Protein AF-A0A4Y6V618-F1 (afdb_monomer_lite)

Organism: Saccharibacillus brassicae (NCBI:txid2583377)

Secondary structure (DSSP, 8-state):
----------------------PPPP----PPPPPPPPPPP-EEEEETTEEEEE-SSEEEEEETTTTEEEEEEETTEE--SEEEEEE---PPPGGGTTTHHHHHHHTGGG-EEEEEEEEEEEETTTEEEEEEEEEEE-TTS--SEEEEEEEEEETTS-EEEEEEEEE--SS-PPPBSEEEEEEEEPTT--EEEEEEEESS-B-SSS-TTSEEEEEEEEHHHH----SS--S---EEEEEEEEEE-TTSEEEEEEEEEEEEEEEESS-HHHHHH-SSGGG----SSEEEEEEEEE-----TTSSPPPPGGGSB--SEEEEEEEEEEEEGGG-

Radius of gyration: 27.82 Å; chains: 1; bounding box: 84×82×74 Å

Structure (mmCIF, N/CA/C/O backbone):
data_AF-A0A4Y6V618-F1
#
_entry.id   AF-A0A4Y6V618-F1
#
loop_
_atom_site.group_PDB
_atom_site.id
_atom_site.type_symbol
_atom_site.label_atom_id
_atom_site.label_alt_id
_atom_site.label_comp_id
_atom_site.label_asym_id
_atom_site.label_entity_id
_atom_site.label_seq_id
_atom_site.pdbx_PDB_ins_code
_atom_site.Cartn_x
_atom_site.Cartn_y
_atom_site.Cartn_z
_atom_site.occupancy
_atom_site.B_iso_or_equiv
_atom_site.auth_seq_id
_atom_site.auth_comp_id
_atom_site.auth_asym_id
_atom_site.auth_atom_id
_atom_site.pdbx_PDB_model_num
ATOM 1 N N . MET A 1 1 ? -21.882 54.871 -47.015 1.00 35.84 1 MET A N 1
ATOM 2 C CA . MET A 1 1 ? -23.164 54.745 -47.744 1.00 35.84 1 MET A CA 1
ATOM 3 C C . MET A 1 1 ? -24.018 53.781 -46.942 1.00 35.84 1 MET A C 1
ATOM 5 O O . MET A 1 1 ? -23.572 52.659 -46.786 1.00 35.84 1 MET A O 1
ATOM 9 N N . LEU A 1 2 ? -25.145 54.113 -46.326 1.00 38.00 2 LEU A N 1
ATOM 10 C CA . LEU A 1 2 ? -25.975 55.314 -46.243 1.00 38.00 2 LEU A CA 1
ATOM 11 C C . LEU A 1 2 ? -26.614 55.281 -44.840 1.00 38.00 2 LEU A C 1
ATOM 13 O O . LEU A 1 2 ? -27.069 54.226 -44.407 1.00 38.00 2 LEU A O 1
ATOM 17 N N . GLU A 1 3 ? -26.603 56.419 -44.150 1.00 31.50 3 GLU A N 1
ATOM 18 C CA . GLU A 1 3 ? -27.527 56.744 -43.055 1.00 31.50 3 GLU A CA 1
ATOM 19 C C . GLU A 1 3 ? -28.939 56.973 -43.616 1.00 31.50 3 GLU A C 1
ATOM 21 O O . GLU A 1 3 ? -29.054 57.260 -44.808 1.00 31.50 3 GLU A O 1
ATOM 26 N N . SER A 1 4 ? -29.968 56.893 -42.756 1.00 33.50 4 SER A N 1
ATOM 27 C CA . SER A 1 4 ? -31.292 57.568 -42.824 1.00 33.50 4 SER A CA 1
ATOM 28 C C . SER A 1 4 ? -32.306 56.710 -42.046 1.00 33.50 4 SER A C 1
ATOM 30 O O . SER A 1 4 ? -32.338 55.506 -42.259 1.00 33.50 4 SER A O 1
ATOM 32 N N . THR A 1 5 ? -33.188 57.165 -41.157 1.00 34.50 5 THR A N 1
ATOM 33 C CA . THR A 1 5 ? -33.570 58.475 -40.601 1.00 34.50 5 THR A CA 1
ATOM 34 C C . THR A 1 5 ? -34.518 58.194 -39.427 1.00 34.50 5 THR A C 1
ATOM 36 O O . THR A 1 5 ? -35.179 57.157 -39.389 1.00 34.50 5 THR A O 1
ATOM 39 N N . ALA A 1 6 ? -34.590 59.136 -38.489 1.00 35.72 6 ALA A N 1
ATOM 40 C CA . ALA A 1 6 ? -35.612 59.220 -37.450 1.00 35.72 6 ALA A CA 1
ATOM 41 C C . ALA A 1 6 ? -36.939 59.812 -37.973 1.00 35.72 6 ALA A C 1
ATOM 43 O O . ALA A 1 6 ? -36.937 60.391 -39.053 1.00 35.72 6 ALA A O 1
ATOM 44 N N . GLU A 1 7 ? -38.006 59.676 -37.168 1.00 32.53 7 GLU A N 1
ATOM 45 C CA . GLU A 1 7 ? -39.185 60.559 -36.939 1.00 32.53 7 GLU A CA 1
ATOM 46 C C . GLU A 1 7 ? -40.383 59.680 -36.480 1.00 32.53 7 GLU A C 1
ATOM 48 O O . GLU A 1 7 ? -40.462 58.532 -36.900 1.00 32.53 7 GLU A O 1
ATOM 53 N N . THR A 1 8 ? -41.409 60.042 -35.696 1.00 31.72 8 THR A N 1
ATOM 54 C CA . THR A 1 8 ? -41.741 61.032 -34.646 1.00 31.72 8 THR A CA 1
ATOM 55 C C . THR A 1 8 ? -43.096 60.550 -34.038 1.00 31.72 8 THR A C 1
ATOM 57 O O . THR A 1 8 ? -43.822 59.795 -34.678 1.00 31.72 8 THR A O 1
ATOM 60 N N . THR A 1 9 ? -43.387 60.946 -32.793 1.00 31.70 9 THR A N 1
ATOM 61 C CA . THR A 1 9 ? -44.572 60.797 -31.883 1.00 31.70 9 THR A CA 1
ATOM 62 C C . THR A 1 9 ? -45.990 61.035 -32.496 1.00 31.70 9 THR A C 1
ATOM 64 O O . THR A 1 9 ? -46.018 61.476 -33.642 1.00 31.70 9 THR A O 1
ATOM 67 N N . PRO A 1 10 ? -47.174 60.843 -31.814 1.00 40.06 10 PRO A N 1
ATOM 68 C CA . PRO A 1 10 ? -47.469 60.978 -30.362 1.00 40.06 10 PRO A CA 1
ATOM 69 C C . PRO A 1 10 ? -48.570 60.070 -29.714 1.00 40.06 10 PRO A C 1
ATOM 71 O O . PRO A 1 10 ? -49.106 59.143 -30.311 1.00 40.06 10 PRO A O 1
ATOM 74 N N . GLU A 1 11 ? -48.845 60.376 -28.436 1.00 32.94 11 GLU A N 1
ATOM 75 C CA . GLU A 1 11 ? -49.765 59.800 -27.432 1.00 32.94 11 GLU A CA 1
ATOM 76 C C . GLU A 1 11 ? -51.241 59.624 -27.839 1.00 32.94 11 GLU A C 1
ATOM 78 O O . GLU A 1 11 ? -51.790 60.476 -28.532 1.00 32.94 11 GLU A O 1
ATOM 83 N N . THR A 1 12 ? -51.944 58.634 -27.251 1.00 31.72 12 THR A N 1
ATOM 84 C CA . THR A 1 12 ? -53.378 58.749 -26.885 1.00 31.72 12 THR A CA 1
ATOM 85 C C . THR A 1 12 ? -53.786 57.767 -25.757 1.00 31.72 12 THR A C 1
ATOM 87 O O . THR A 1 12 ? -53.685 56.554 -25.896 1.00 31.72 12 THR A O 1
ATOM 90 N N . THR A 1 13 ? -54.202 58.364 -24.637 1.00 31.84 13 THR A N 1
ATOM 91 C CA . THR A 1 13 ? -55.164 58.021 -23.560 1.00 31.84 13 THR A CA 1
ATOM 92 C C . THR A 1 13 ? -55.671 56.600 -23.219 1.00 31.84 13 THR A C 1
ATOM 94 O O . THR A 1 13 ? -56.127 55.822 -24.046 1.00 31.84 13 THR A O 1
ATOM 97 N N . LEU A 1 14 ? -55.735 56.420 -21.887 1.00 31.41 14 LEU A N 1
ATOM 98 C CA . LEU A 1 14 ? -56.502 55.518 -21.011 1.00 31.41 14 LEU A CA 1
ATOM 99 C C . LEU A 1 14 ? -57.757 54.799 -21.558 1.00 31.41 14 LEU A C 1
ATOM 101 O O . LEU A 1 14 ? -58.680 55.421 -22.077 1.00 31.41 14 LEU A O 1
ATOM 105 N N . GLY A 1 15 ? -57.867 53.516 -21.187 1.00 30.84 15 GLY A N 1
ATOM 106 C CA . GLY A 1 15 ? -59.104 52.732 -21.105 1.00 30.84 15 GLY A CA 1
ATOM 107 C C . GLY A 1 15 ? -58.944 51.572 -20.108 1.00 30.84 15 GLY A C 1
ATOM 108 O O . GLY A 1 15 ? -57.911 50.915 -20.075 1.00 30.84 15 GLY A O 1
ATOM 109 N N . SER A 1 16 ? -59.936 51.386 -19.243 1.00 29.41 16 SER A N 1
ATOM 110 C CA . SER A 1 16 ? -59.901 50.699 -17.945 1.00 29.41 16 SER A CA 1
ATOM 111 C C . SER A 1 16 ? -60.383 49.234 -17.924 1.00 29.41 16 SER A C 1
ATOM 113 O O . SER A 1 16 ? -61.410 48.943 -18.529 1.00 29.41 16 SER A O 1
ATOM 115 N N . ALA A 1 17 ? -59.750 48.444 -17.032 1.00 31.70 17 ALA A N 1
ATOM 116 C CA . ALA A 1 17 ? -60.273 47.330 -16.198 1.00 31.70 17 ALA A CA 1
ATOM 117 C C . ALA A 1 17 ? -60.627 45.968 -16.867 1.00 31.70 17 ALA A C 1
ATOM 119 O O . ALA A 1 17 ? -60.864 45.946 -18.072 1.00 31.70 17 ALA A O 1
ATOM 120 N N . PRO A 1 18 ? -60.738 44.832 -16.120 1.00 41.16 18 PRO A N 1
ATOM 121 C CA . PRO A 1 18 ? -60.624 44.640 -14.663 1.00 41.16 18 PRO A CA 1
ATOM 122 C C . PRO A 1 18 ? -59.700 43.484 -14.193 1.00 41.16 18 PRO A C 1
ATOM 124 O O . PRO A 1 18 ? -59.100 42.746 -14.969 1.00 41.16 18 PRO A O 1
ATOM 127 N N . GLU A 1 19 ? -59.612 43.394 -12.866 1.00 36.88 19 GLU A N 1
ATOM 128 C CA . GLU A 1 19 ? -58.854 42.491 -11.997 1.00 36.88 19 GLU A CA 1
ATOM 129 C C . GLU A 1 19 ? -59.119 40.988 -12.208 1.00 36.88 19 GLU A C 1
ATOM 131 O O . GLU A 1 19 ? -60.255 40.559 -12.409 1.00 36.88 19 GLU A O 1
ATOM 136 N N . SER A 1 20 ? -58.074 40.174 -12.015 1.00 34.41 20 SER A N 1
ATOM 137 C CA . SER A 1 20 ? -58.222 38.788 -11.562 1.00 34.41 20 SER A CA 1
ATOM 138 C C . SER A 1 20 ? -57.168 38.452 -10.504 1.00 34.41 20 SER A C 1
ATOM 140 O O . SER A 1 20 ? -55.972 38.404 -10.790 1.00 34.41 20 SER A O 1
ATOM 142 N N . ASP A 1 21 ? -57.682 38.249 -9.296 1.00 33.56 21 ASP A N 1
ATOM 143 C CA . ASP A 1 21 ? -57.145 37.570 -8.116 1.00 33.56 21 ASP A CA 1
ATOM 144 C C . ASP A 1 21 ? -55.879 36.713 -8.334 1.00 33.56 21 ASP A C 1
ATOM 146 O O . ASP A 1 21 ? -55.903 35.691 -9.023 1.00 33.56 21 ASP A O 1
ATOM 150 N N . ALA A 1 22 ? -54.784 37.086 -7.669 1.00 34.69 22 ALA A N 1
ATOM 151 C CA . ALA A 1 22 ? -53.607 36.240 -7.504 1.00 34.69 22 ALA A CA 1
ATOM 152 C C . ALA A 1 22 ? -53.382 35.982 -6.008 1.00 34.69 22 ALA A C 1
ATOM 154 O O . ALA A 1 22 ? -52.837 36.817 -5.286 1.00 34.69 22 ALA A O 1
ATOM 155 N N . ALA A 1 23 ? -53.797 34.801 -5.547 1.00 39.22 23 ALA A N 1
ATOM 156 C CA . ALA A 1 23 ? -53.387 34.261 -4.256 1.00 39.22 23 ALA A CA 1
ATOM 157 C C . ALA A 1 23 ? -51.864 33.992 -4.258 1.00 39.22 23 ALA A C 1
ATOM 159 O O . ALA A 1 23 ? -51.342 33.487 -5.259 1.00 39.22 23 ALA A O 1
ATOM 160 N N . PRO A 1 24 ? -51.128 34.281 -3.169 1.00 38.16 24 PRO A N 1
ATOM 161 C CA . PRO A 1 24 ? -49.702 33.994 -3.114 1.00 38.16 24 PRO A CA 1
ATOM 162 C C . PRO A 1 24 ? -49.477 32.478 -3.050 1.00 38.16 24 PRO A C 1
ATOM 164 O O . PRO A 1 24 ? -50.008 31.780 -2.185 1.00 38.16 24 PRO A O 1
ATOM 167 N N . GLN A 1 25 ? -48.691 31.970 -4.001 1.00 39.00 25 GLN A N 1
ATOM 168 C CA . GLN A 1 25 ? -48.240 30.584 -4.028 1.00 39.00 25 GLN A CA 1
ATOM 169 C C . GLN A 1 25 ? -47.371 30.296 -2.802 1.00 39.00 25 GLN A C 1
ATOM 171 O O . GLN A 1 25 ? -46.453 31.051 -2.486 1.00 39.00 25 GLN A O 1
ATOM 176 N N . GLY A 1 26 ? -47.695 29.194 -2.125 1.00 37.31 26 GLY A N 1
ATOM 177 C CA . GLY A 1 26 ? -47.039 28.748 -0.906 1.00 37.31 26 GLY A CA 1
ATOM 178 C C . GLY A 1 26 ? -45.531 28.579 -1.062 1.00 37.31 26 GLY A C 1
ATOM 179 O O . GLY A 1 26 ? -45.036 28.003 -2.034 1.00 37.31 26 GLY A O 1
ATOM 180 N N . GLU A 1 27 ? -44.816 29.063 -0.052 1.00 40.69 27 GLU A N 1
ATOM 181 C CA . GLU A 1 27 ? -43.403 28.802 0.169 1.00 40.69 27 GLU A CA 1
ATOM 182 C C . GLU A 1 27 ? -43.169 27.287 0.212 1.00 40.69 27 GLU A C 1
ATOM 184 O O . GLU A 1 27 ? -43.611 26.584 1.124 1.00 40.69 27 GLU A O 1
ATOM 189 N N . ARG A 1 28 ? -42.464 26.758 -0.793 1.00 42.41 28 ARG A N 1
ATOM 190 C CA . ARG A 1 28 ? -41.883 25.419 -0.704 1.00 42.41 28 ARG A CA 1
ATOM 191 C C . ARG A 1 28 ? -40.804 25.468 0.368 1.00 42.41 28 ARG A C 1
ATOM 193 O O . ARG A 1 28 ? -39.731 26.023 0.146 1.00 42.41 28 ARG A O 1
ATOM 200 N N . SER A 1 29 ? -41.113 24.891 1.526 1.00 39.44 29 SER A N 1
ATOM 201 C CA . SER A 1 29 ? -40.133 24.591 2.563 1.00 39.44 29 SER A CA 1
ATOM 202 C C . SER A 1 29 ? -38.995 23.793 1.926 1.00 39.44 29 SER A C 1
ATOM 204 O O . SER A 1 29 ? -39.212 22.702 1.399 1.00 39.44 29 SER A O 1
ATOM 206 N N . ALA A 1 30 ? -37.799 24.379 1.893 1.00 47.78 30 ALA A N 1
ATOM 207 C CA . ALA A 1 30 ? -36.597 23.675 1.488 1.00 47.78 30 ALA A CA 1
ATOM 208 C C . ALA A 1 30 ? -36.345 22.568 2.519 1.00 47.78 30 ALA A C 1
ATOM 210 O O . ALA A 1 30 ? -36.035 22.858 3.677 1.00 47.78 30 ALA A O 1
ATOM 211 N N . GLU A 1 31 ? -36.517 21.308 2.112 1.00 44.47 31 GLU A N 1
ATOM 212 C CA . GLU A 1 31 ? -36.115 20.163 2.923 1.00 44.47 31 GLU A CA 1
ATOM 213 C C . GLU A 1 31 ? -34.645 20.335 3.306 1.00 44.47 31 GLU A C 1
ATOM 215 O O . GLU A 1 31 ? -33.758 20.461 2.457 1.00 44.47 31 GLU A O 1
ATOM 220 N N . ARG A 1 32 ? -34.399 20.397 4.618 1.00 41.34 32 ARG A N 1
ATOM 221 C CA . ARG A 1 32 ? -33.048 20.348 5.169 1.00 41.34 32 ARG A CA 1
ATOM 222 C C . ARG A 1 32 ? -32.362 19.088 4.634 1.00 41.34 32 ARG A C 1
ATOM 224 O O . ARG A 1 32 ? -33.000 18.034 4.630 1.00 41.34 32 ARG A O 1
ATOM 231 N N . PRO A 1 33 ? -31.075 19.161 4.247 1.00 42.59 33 PRO A N 1
ATOM 232 C CA . PRO A 1 33 ? -30.312 17.953 3.966 1.00 42.59 33 PRO A CA 1
ATOM 233 C C . PRO A 1 33 ? -30.429 17.008 5.172 1.00 42.59 33 PRO A C 1
ATOM 235 O O . PRO A 1 33 ? -30.481 17.501 6.309 1.00 42.59 33 PRO A O 1
ATOM 238 N N . PRO A 1 34 ? -30.517 15.683 4.953 1.00 45.03 34 PRO A N 1
ATOM 239 C CA . PRO A 1 34 ? -30.658 14.735 6.046 1.00 45.03 34 PRO A CA 1
ATOM 240 C C . PRO A 1 34 ? -29.544 14.992 7.060 1.00 45.03 34 PRO A C 1
ATOM 242 O O . PRO A 1 34 ? -28.369 15.097 6.699 1.00 45.03 34 PRO A O 1
ATOM 245 N N . ALA A 1 35 ? -29.931 15.167 8.325 1.00 51.28 35 ALA A N 1
ATOM 246 C CA . ALA A 1 35 ? -28.978 15.243 9.418 1.00 51.28 35 ALA A CA 1
ATOM 247 C C . ALA A 1 35 ? -28.080 14.003 9.331 1.00 51.28 35 ALA A C 1
ATOM 249 O O . ALA A 1 35 ? -28.599 12.894 9.197 1.00 51.28 35 ALA A O 1
ATOM 250 N N . PHE A 1 36 ? -26.757 14.197 9.355 1.00 52.12 36 PHE A N 1
ATOM 251 C CA . PHE A 1 36 ? -25.801 13.094 9.412 1.00 52.12 36 PHE A CA 1
ATOM 252 C C . PHE A 1 36 ? -26.273 12.109 10.482 1.00 52.12 36 PHE A C 1
ATOM 254 O O . PHE A 1 36 ? -26.478 12.509 11.632 1.00 52.12 36 PHE A O 1
ATOM 261 N N . ALA A 1 37 ? -26.503 10.851 10.092 1.00 58.03 37 ALA A N 1
ATOM 262 C CA . ALA A 1 37 ? -26.817 9.806 11.052 1.00 58.03 37 ALA A CA 1
ATOM 263 C C . ALA A 1 37 ? -25.731 9.830 12.144 1.00 58.03 37 ALA A C 1
ATOM 265 O O . ALA A 1 37 ? -24.548 9.960 11.805 1.00 58.03 37 ALA A O 1
ATOM 266 N N . PRO A 1 38 ? -26.100 9.789 13.437 1.00 65.50 38 PRO A N 1
ATOM 267 C CA . PRO A 1 38 ? -25.113 9.829 14.503 1.00 65.50 38 PRO A CA 1
ATOM 268 C C . PRO A 1 38 ? -24.134 8.669 14.311 1.00 65.50 38 PRO A C 1
ATOM 270 O O . PRO A 1 38 ? -24.555 7.523 14.156 1.00 65.50 38 PRO A O 1
ATOM 273 N N . ILE A 1 39 ? -22.834 8.981 14.277 1.00 68.69 39 ILE A N 1
ATOM 274 C CA . ILE A 1 39 ? -21.785 7.965 14.163 1.00 68.69 39 ILE A CA 1
ATOM 275 C C . ILE A 1 39 ? -21.933 7.031 15.376 1.00 68.69 39 ILE A C 1
ATOM 277 O O . ILE A 1 39 ? -21.916 7.541 16.502 1.00 68.69 39 ILE A O 1
ATOM 281 N N . PRO A 1 40 ? -22.100 5.709 15.178 1.00 84.00 40 PRO A N 1
ATOM 282 C CA . PRO A 1 40 ? -22.323 4.778 16.280 1.00 84.00 40 PRO A CA 1
ATOM 283 C C . PRO A 1 40 ? -21.203 4.821 17.327 1.00 84.00 40 PRO A C 1
ATOM 285 O O . PRO A 1 40 ? -20.065 5.192 17.037 1.00 84.00 40 PRO A O 1
ATOM 288 N N . ALA A 1 41 ? -21.519 4.442 18.563 1.00 91.00 41 ALA A N 1
ATOM 289 C CA . ALA A 1 41 ? -20.505 4.340 19.605 1.00 91.00 41 ALA A CA 1
ATOM 290 C C . ALA A 1 41 ? -19.547 3.164 19.336 1.00 91.00 41 ALA A C 1
ATOM 292 O O . ALA A 1 41 ? -19.935 2.152 18.751 1.00 91.00 41 ALA A O 1
ATOM 293 N N . VAL A 1 42 ? -18.308 3.293 19.808 1.00 95.69 42 VAL A N 1
ATOM 294 C CA . VAL A 1 42 ? -17.263 2.267 19.747 1.00 95.69 42 VAL A CA 1
ATOM 295 C C . VAL A 1 42 ? -16.736 1.960 21.138 1.00 95.69 42 VAL A C 1
ATOM 297 O O . VAL A 1 42 ? -16.622 2.836 22.001 1.00 95.69 42 VAL A O 1
ATOM 300 N N . ARG A 1 43 ? -16.364 0.703 21.351 1.00 96.38 43 ARG A N 1
ATOM 301 C CA . ARG A 1 43 ? -15.699 0.247 22.566 1.00 96.38 43 ARG A CA 1
ATOM 302 C C . ARG A 1 43 ? -14.267 -0.147 22.240 1.00 96.38 43 ARG A C 1
ATOM 304 O O . ARG A 1 43 ? -14.044 -1.035 21.424 1.00 96.38 43 ARG A O 1
ATOM 311 N N . ALA A 1 44 ? -13.310 0.484 22.911 1.00 97.75 44 ALA A N 1
ATOM 312 C CA . ALA A 1 44 ? -11.897 0.143 22.823 1.00 97.75 44 ALA A CA 1
ATOM 313 C C . ALA A 1 44 ? -11.436 -0.587 24.091 1.00 97.75 44 ALA A C 1
ATOM 315 O O . ALA A 1 44 ? -11.692 -0.133 25.208 1.00 97.75 44 ALA A O 1
ATOM 316 N N . GLN A 1 45 ? -10.741 -1.711 23.932 1.00 97.94 45 GLN A N 1
ATOM 317 C CA . GLN A 1 45 ? -10.170 -2.478 25.038 1.00 97.94 45 GLN A CA 1
ATOM 318 C C . GLN A 1 45 ? -8.775 -2.973 24.667 1.00 97.94 45 GLN A C 1
ATOM 320 O O . GLN A 1 45 ? -8.581 -3.588 23.622 1.00 97.94 45 GLN A O 1
ATOM 325 N N . GLN A 1 46 ? -7.800 -2.712 25.537 1.00 98.00 46 GLN A N 1
ATOM 326 C CA . GLN A 1 46 ? -6.429 -3.182 25.363 1.00 98.00 46 GLN A CA 1
ATOM 327 C C . GLN A 1 46 ? -6.146 -4.380 26.271 1.00 98.00 46 GLN A C 1
ATOM 329 O O . GLN A 1 46 ? -6.323 -4.300 27.487 1.00 98.00 46 GLN A O 1
ATOM 334 N N . GLU A 1 47 ? -5.609 -5.448 25.687 1.00 97.94 47 GLU A N 1
ATOM 335 C CA . GLU A 1 47 ? -5.086 -6.617 26.391 1.00 97.94 47 GLU A CA 1
ATOM 336 C C . GLU A 1 47 ? -3.635 -6.863 25.961 1.00 97.94 47 GLU A C 1
ATOM 338 O O . GLU A 1 47 ? -3.335 -7.231 24.823 1.00 97.94 47 GLU A O 1
ATOM 343 N N . GLY A 1 48 ? -2.692 -6.610 26.872 1.00 96.62 48 GLY A N 1
ATOM 344 C CA . GLY A 1 48 ? -1.267 -6.663 26.547 1.00 96.62 48 GLY A CA 1
ATOM 345 C C . GLY A 1 48 ? -0.902 -5.659 25.448 1.00 96.62 48 GLY A C 1
ATOM 346 O O . GLY A 1 48 ? -1.001 -4.453 25.660 1.00 96.62 48 GLY A O 1
ATOM 347 N N . GLN A 1 49 ? -0.459 -6.163 24.292 1.00 97.00 49 GLN A N 1
ATOM 348 C CA . GLN A 1 49 ? -0.090 -5.356 23.117 1.00 97.00 49 GLN A CA 1
ATOM 349 C C . GLN A 1 49 ? -1.142 -5.393 22.002 1.00 97.00 49 GLN A C 1
ATOM 351 O O . GLN A 1 49 ? -0.854 -4.982 20.883 1.00 97.00 49 GLN A O 1
ATOM 356 N N . VAL A 1 50 ? -2.344 -5.888 22.291 1.00 98.44 50 VAL A N 1
ATOM 357 C CA . VAL A 1 50 ? -3.449 -5.922 21.335 1.00 98.44 50 VAL A CA 1
ATOM 358 C C . VAL A 1 50 ? -4.519 -4.941 21.792 1.00 98.44 50 VAL A C 1
ATOM 360 O O . VAL A 1 50 ? -4.972 -5.003 22.933 1.00 98.44 50 VAL A O 1
ATOM 363 N N . LEU A 1 51 ? -4.905 -4.026 20.907 1.00 98.69 51 LEU A N 1
ATOM 364 C CA . LEU A 1 51 ? -6.047 -3.135 21.087 1.00 98.69 51 LEU A CA 1
ATOM 365 C C . LEU A 1 51 ? -7.197 -3.634 20.215 1.00 98.69 51 LEU A C 1
ATOM 367 O O . LEU A 1 51 ? -7.073 -3.646 18.992 1.00 98.69 51 LEU A O 1
ATOM 371 N N . THR A 1 52 ? -8.310 -4.002 20.837 1.00 98.56 52 THR A N 1
ATOM 372 C CA . THR A 1 52 ? -9.546 -4.388 20.153 1.00 98.56 52 THR A CA 1
ATOM 373 C C . THR A 1 52 ? -10.513 -3.209 20.150 1.00 98.56 52 THR A C 1
ATOM 375 O O . THR A 1 52 ? -10.709 -2.566 21.182 1.00 98.56 52 THR A O 1
ATOM 378 N N . ILE A 1 53 ? -11.103 -2.919 18.991 1.00 98.38 53 ILE A N 1
ATOM 379 C CA . ILE A 1 53 ? -12.086 -1.852 18.788 1.00 98.38 53 ILE A CA 1
ATOM 380 C C . ILE A 1 53 ? -13.340 -2.480 18.184 1.00 98.38 53 ILE A C 1
ATOM 382 O O . ILE A 1 53 ? -13.290 -3.023 17.080 1.00 98.38 53 ILE A O 1
ATOM 386 N N . GLU A 1 54 ? -14.447 -2.410 18.914 1.00 97.69 54 GLU A N 1
ATOM 387 C CA . GLU A 1 54 ? -15.724 -3.029 18.554 1.00 97.69 54 GLU A CA 1
ATOM 388 C C . GLU A 1 54 ? -16.800 -1.959 18.367 1.00 97.69 54 GLU A C 1
ATOM 390 O O . GLU A 1 54 ? -16.919 -1.036 19.178 1.00 97.69 54 GLU A O 1
ATOM 395 N N . GLY A 1 55 ? -17.588 -2.097 17.304 1.00 95.19 55 GLY A N 1
ATOM 396 C CA . GLY A 1 55 ? -18.791 -1.304 17.063 1.00 95.19 55 GLY A CA 1
ATOM 397 C C . GLY A 1 55 ? -20.014 -2.192 16.862 1.00 95.19 55 GLY A C 1
ATOM 398 O O . GLY A 1 55 ? -20.050 -3.330 17.324 1.00 95.19 55 GLY A O 1
ATOM 399 N N . PHE A 1 56 ? -21.032 -1.669 16.178 1.00 92.06 56 PHE A N 1
ATOM 400 C CA . PHE A 1 56 ? -22.302 -2.378 15.984 1.00 92.06 56 PHE A CA 1
ATOM 401 C C . PHE A 1 56 ? -22.146 -3.691 15.201 1.00 92.06 56 PHE A C 1
ATOM 403 O O . PHE A 1 56 ? -22.674 -4.724 15.608 1.00 92.06 56 PHE A O 1
ATOM 410 N N . ASP A 1 57 ? -21.424 -3.649 14.085 1.00 93.75 57 ASP A N 1
ATOM 411 C CA . ASP A 1 57 ? -21.278 -4.757 13.143 1.00 93.75 57 ASP A CA 1
ATOM 412 C C . ASP A 1 57 ? -19.820 -5.057 12.776 1.00 93.75 57 ASP A C 1
ATOM 414 O O . ASP A 1 57 ? -19.573 -5.914 11.931 1.00 93.75 57 ASP A O 1
ATOM 418 N N . PHE A 1 58 ? -18.845 -4.405 13.410 1.00 96.38 58 PHE A N 1
ATOM 419 C CA . PHE A 1 58 ? -17.426 -4.599 13.128 1.00 96.38 58 PHE A CA 1
ATOM 420 C C . PHE A 1 58 ? -16.616 -4.871 14.395 1.00 96.38 58 PHE A C 1
ATOM 422 O O . PHE A 1 58 ? -16.938 -4.399 15.488 1.00 96.38 58 PHE A O 1
ATOM 429 N N . ALA A 1 59 ? -15.512 -5.594 14.216 1.00 97.56 59 ALA A N 1
ATOM 430 C CA . ALA A 1 59 ? -14.475 -5.755 15.226 1.00 97.56 59 ALA A CA 1
ATOM 431 C C . ALA A 1 59 ? -13.100 -5.663 14.561 1.00 97.56 59 ALA A C 1
ATOM 433 O O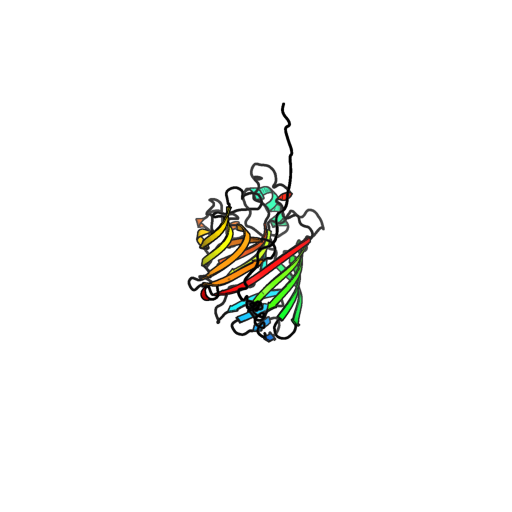 . ALA A 1 59 ? -12.809 -6.357 13.577 1.00 97.56 59 ALA A O 1
ATOM 434 N N . HIS A 1 60 ? -12.253 -4.773 15.063 1.00 98.38 60 HIS A N 1
ATOM 435 C CA . HIS A 1 60 ? -10.899 -4.546 14.563 1.00 98.38 60 HIS A CA 1
ATOM 436 C C . HIS A 1 60 ? -9.888 -4.793 15.672 1.00 98.38 60 HIS A C 1
ATOM 438 O O . HIS A 1 60 ? -10.164 -4.523 16.839 1.00 98.38 60 HIS A O 1
ATOM 444 N N . ALA A 1 61 ? -8.709 -5.286 15.304 1.00 98.44 61 ALA A N 1
ATOM 445 C CA . ALA A 1 61 ? -7.593 -5.428 16.224 1.00 98.44 61 ALA A CA 1
ATOM 446 C C . ALA A 1 61 ? -6.365 -4.696 15.686 1.00 98.44 61 ALA A C 1
ATOM 448 O O . ALA A 1 61 ? -6.074 -4.731 14.488 1.00 98.44 61 ALA A O 1
ATOM 449 N N . PHE A 1 62 ? -5.644 -4.050 16.593 1.00 98.44 62 PHE A N 1
ATOM 450 C CA . PHE A 1 62 ? -4.371 -3.391 16.345 1.00 98.44 62 PHE A CA 1
ATOM 451 C C . PHE A 1 62 ? -3.287 -4.049 17.187 1.00 98.44 62 PHE A C 1
ATOM 453 O O . PHE A 1 62 ? -3.457 -4.239 18.393 1.00 98.44 62 PHE A O 1
ATOM 460 N N . ASP A 1 63 ? -2.157 -4.362 16.560 1.00 97.94 63 ASP A N 1
ATOM 461 C CA . ASP A 1 63 ? -0.952 -4.785 17.265 1.00 97.94 63 ASP A CA 1
ATOM 462 C C . ASP A 1 63 ? -0.126 -3.536 17.605 1.00 97.94 63 ASP A C 1
ATOM 464 O O . ASP A 1 63 ? 0.480 -2.914 16.733 1.00 97.94 63 ASP A O 1
ATOM 468 N N . LEU A 1 64 ? -0.085 -3.164 18.885 1.00 97.94 64 LEU A N 1
ATOM 469 C CA . LEU A 1 64 ? 0.648 -1.996 19.384 1.00 97.94 64 LEU A CA 1
ATOM 470 C C . LEU A 1 64 ? 2.174 -2.195 19.364 1.00 97.94 64 LEU A C 1
ATOM 472 O O . LEU A 1 64 ? 2.922 -1.221 19.427 1.00 97.94 64 LEU A O 1
ATOM 476 N N . ARG A 1 65 ? 2.665 -3.435 19.250 1.00 96.81 65 ARG A N 1
ATOM 477 C CA . ARG A 1 65 ? 4.092 -3.722 19.036 1.00 96.81 65 ARG A CA 1
ATOM 478 C C . ARG A 1 65 ? 4.489 -3.468 17.583 1.00 96.81 65 ARG A C 1
ATOM 480 O O . ARG A 1 65 ? 5.600 -3.002 17.340 1.00 96.81 65 ARG A O 1
ATOM 487 N N . GLN A 1 66 ? 3.608 -3.791 16.638 1.00 94.69 66 GLN A N 1
ATOM 488 C CA . GLN A 1 66 ? 3.837 -3.589 15.201 1.00 94.69 66 GLN A CA 1
ATOM 489 C C . GLN A 1 66 ? 3.335 -2.231 14.689 1.00 94.69 66 GLN A C 1
ATOM 491 O O . GLN A 1 66 ? 3.779 -1.777 13.635 1.00 94.69 66 GLN A O 1
ATOM 496 N N . GLY A 1 67 ? 2.475 -1.551 15.454 1.00 96.31 67 GLY A N 1
ATOM 497 C CA . GLY A 1 67 ? 1.931 -0.235 15.120 1.00 96.31 67 GLY A CA 1
ATOM 498 C C . GLY A 1 67 ? 0.955 -0.264 13.943 1.00 96.31 67 GLY A C 1
ATOM 499 O O . GLY A 1 67 ? 0.874 0.705 13.185 1.00 96.31 67 GLY A O 1
ATOM 500 N N . SER A 1 68 ? 0.259 -1.385 13.746 1.00 96.25 68 SER A N 1
ATOM 501 C CA . SER A 1 68 ? -0.584 -1.616 12.574 1.00 96.25 68 SER A CA 1
ATOM 502 C C . SER A 1 68 ? -1.873 -2.365 12.896 1.00 96.25 68 SER A C 1
ATOM 504 O O . SER A 1 68 ? -2.019 -2.995 13.947 1.00 96.25 68 SER A O 1
ATOM 506 N N . VAL A 1 69 ? -2.82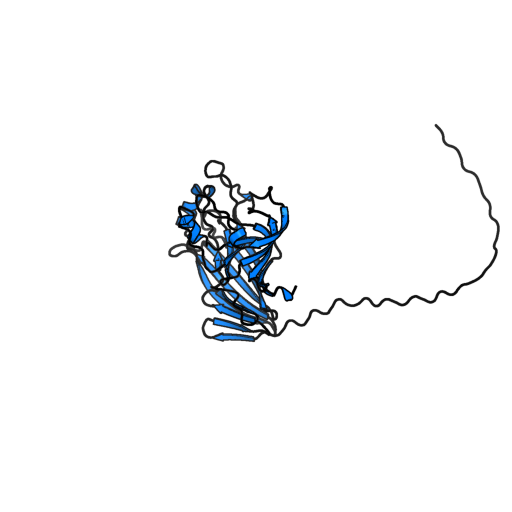2 -2.283 11.961 1.00 98.19 69 VAL A N 1
ATOM 507 C CA . VAL A 1 69 ? -4.049 -3.081 11.975 1.00 98.19 69 VAL A CA 1
ATOM 508 C C . VAL A 1 69 ? -3.671 -4.547 11.772 1.00 98.19 69 VAL A C 1
ATOM 510 O O . VAL A 1 69 ? -3.103 -4.894 10.737 1.00 98.19 69 VAL A O 1
ATOM 513 N N . SER A 1 70 ? -3.975 -5.403 12.743 1.00 97.81 70 SER A N 1
ATOM 514 C CA . SER A 1 70 ? -3.710 -6.844 12.682 1.00 97.81 70 SER A CA 1
ATOM 515 C C . SER A 1 70 ? -4.935 -7.658 12.273 1.00 97.81 70 SER A C 1
ATOM 517 O O . SER A 1 70 ? -4.779 -8.754 11.743 1.00 97.81 70 SER A O 1
ATOM 519 N N . ARG A 1 71 ? -6.142 -7.119 12.481 1.00 98.25 71 ARG A N 1
ATOM 520 C CA . ARG A 1 71 ? -7.409 -7.745 12.090 1.00 98.25 71 ARG A CA 1
ATOM 521 C C . ARG A 1 71 ? -8.436 -6.686 11.715 1.00 98.25 71 ARG A C 1
ATOM 523 O O . ARG A 1 71 ? -8.582 -5.691 12.423 1.00 98.25 71 ARG A O 1
ATOM 530 N N . MET A 1 72 ? -9.194 -6.942 10.656 1.00 98.31 72 MET A N 1
ATOM 531 C CA . MET A 1 72 ? -10.428 -6.221 10.348 1.00 98.31 72 MET A CA 1
ATOM 532 C C . MET A 1 72 ? -11.524 -7.239 10.081 1.00 98.31 72 MET A C 1
ATOM 534 O O . MET A 1 72 ? -11.296 -8.186 9.337 1.00 98.31 72 MET A O 1
ATOM 538 N N . SER A 1 73 ? -12.704 -7.033 10.653 1.00 97.06 73 SER A N 1
ATOM 539 C CA . SER A 1 73 ? -13.868 -7.871 10.395 1.00 97.06 73 SER A CA 1
ATOM 540 C C . SER A 1 73 ? -15.147 -7.044 10.401 1.00 97.06 73 SER A C 1
ATOM 542 O O . SER A 1 73 ? -15.224 -6.039 11.115 1.00 97.06 73 SER A O 1
ATOM 544 N N . ARG A 1 74 ? -16.137 -7.475 9.616 1.00 94.88 74 ARG A N 1
ATOM 545 C CA . ARG A 1 74 ? -17.502 -6.928 9.592 1.00 94.88 74 ARG A CA 1
ATOM 546 C C . ARG A 1 74 ? -18.503 -8.072 9.437 1.00 94.88 74 ARG A C 1
ATOM 548 O O . ARG A 1 74 ? -18.251 -9.010 8.688 1.00 94.88 74 ARG A O 1
ATOM 555 N N . HIS A 1 75 ? -19.589 -8.053 10.206 1.00 92.69 75 HIS A N 1
ATOM 556 C CA . HIS A 1 75 ? -20.557 -9.149 10.341 1.00 92.69 75 HIS A CA 1
ATOM 557 C C . HIS A 1 75 ? -19.909 -10.525 10.605 1.00 92.69 75 HIS A C 1
ATOM 559 O O . HIS A 1 75 ? -20.387 -11.556 10.137 1.00 92.69 75 HIS A O 1
ATOM 565 N N . GLY A 1 76 ? -18.794 -10.546 11.345 1.00 92.19 76 GLY A N 1
ATOM 566 C CA . GLY A 1 76 ? -18.030 -11.765 11.640 1.00 92.19 76 GLY A CA 1
ATOM 567 C C . GLY A 1 76 ? -17.190 -12.311 10.477 1.00 92.19 76 GLY A C 1
ATOM 568 O O . GLY A 1 76 ? -16.526 -13.329 10.653 1.00 92.19 76 GLY A O 1
ATOM 569 N N . VAL A 1 77 ? -17.186 -11.651 9.314 1.00 94.75 77 VAL A N 1
ATOM 570 C CA . VAL A 1 77 ? -16.333 -11.999 8.171 1.00 94.75 77 VAL A CA 1
ATOM 571 C C . VAL A 1 77 ? -14.996 -11.277 8.301 1.00 94.75 77 VAL A C 1
ATOM 573 O O . VAL A 1 77 ? -14.963 -10.057 8.460 1.00 94.75 77 VAL A O 1
ATOM 576 N N . GLU A 1 78 ? -13.893 -12.023 8.222 1.00 97.19 78 GLU A N 1
ATOM 577 C CA . GLU A 1 78 ? -12.541 -11.459 8.197 1.00 97.19 78 GLU A CA 1
ATOM 578 C C . GLU A 1 78 ? -12.256 -10.745 6.873 1.00 97.19 78 GLU A C 1
ATOM 580 O O . GLU A 1 78 ? -12.596 -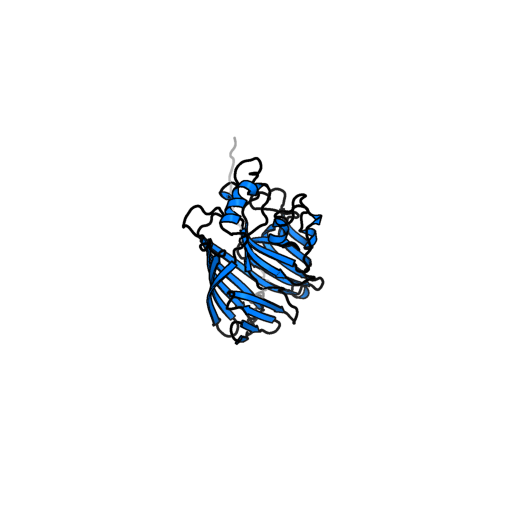11.227 5.793 1.00 97.19 78 GLU A O 1
ATOM 585 N N . LEU A 1 79 ? -11.585 -9.602 6.967 1.00 98.06 79 LEU A N 1
ATOM 586 C CA . LEU A 1 79 ? -11.215 -8.745 5.840 1.00 98.06 79 LEU A CA 1
ATOM 587 C C . LEU A 1 79 ? -9.694 -8.634 5.667 1.00 98.06 79 LEU A C 1
ATOM 589 O O . LEU A 1 79 ? -9.241 -8.102 4.657 1.00 98.06 79 LEU A O 1
ATOM 593 N N . LEU A 1 80 ? -8.905 -9.147 6.619 1.00 98.19 80 LEU A N 1
ATOM 594 C CA . LEU A 1 80 ? -7.446 -9.241 6.537 1.00 98.19 80 LEU A CA 1
ATOM 595 C C . LEU A 1 80 ? -6.976 -10.655 6.888 1.00 98.19 80 LEU A C 1
ATOM 597 O O . LEU A 1 80 ? -7.429 -11.237 7.867 1.00 98.19 80 LEU A O 1
ATOM 601 N N . ASP A 1 81 ? -6.040 -11.172 6.098 1.00 98.00 81 ASP A N 1
ATOM 602 C CA . ASP A 1 81 ? -5.352 -12.451 6.318 1.00 98.00 81 ASP A CA 1
ATOM 603 C C . ASP A 1 81 ? -4.073 -12.278 7.158 1.00 98.00 81 ASP A C 1
ATOM 605 O O . ASP A 1 81 ? -3.682 -13.149 7.932 1.00 98.00 81 ASP A O 1
ATOM 609 N N . SER A 1 82 ? -3.429 -11.111 7.055 1.00 97.31 82 SER A N 1
ATOM 610 C CA . SER A 1 82 ? -2.265 -10.747 7.869 1.00 97.31 82 SER A CA 1
ATOM 611 C C . SER A 1 82 ? -2.216 -9.239 8.154 1.00 97.31 82 SER A C 1
ATOM 613 O O . SER A 1 82 ? -2.914 -8.468 7.484 1.00 97.31 82 SER A O 1
ATOM 615 N N . PRO A 1 83 ? -1.409 -8.792 9.140 1.00 97.81 83 PRO A N 1
ATOM 616 C CA . PRO A 1 83 ? -1.349 -7.386 9.513 1.00 97.81 83 PRO A CA 1
ATOM 617 C C . PRO A 1 83 ? -0.973 -6.460 8.356 1.00 97.81 83 PRO A C 1
ATOM 619 O O . PRO A 1 83 ? -0.081 -6.750 7.553 1.00 97.81 83 PRO A O 1
ATOM 622 N N . ALA A 1 84 ? -1.618 -5.296 8.321 1.00 98.06 84 ALA A N 1
ATOM 623 C CA . ALA A 1 84 ? -1.294 -4.228 7.391 1.00 98.06 84 ALA A CA 1
ATOM 624 C C . ALA A 1 84 ? 0.156 -3.763 7.596 1.00 98.06 84 ALA A C 1
ATOM 626 O O . ALA A 1 84 ? 0.635 -3.650 8.729 1.00 98.06 84 ALA A O 1
ATOM 627 N N . ARG A 1 85 ? 0.867 -3.458 6.506 1.00 97.12 85 ARG A N 1
ATOM 628 C CA . ARG A 1 85 ? 2.259 -2.993 6.586 1.00 97.12 85 ARG A CA 1
ATOM 629 C C . ARG A 1 85 ? 2.575 -1.946 5.535 1.00 97.12 85 ARG A C 1
ATOM 631 O O . ARG A 1 85 ? 2.089 -2.025 4.411 1.00 97.12 85 ARG A O 1
ATOM 638 N N . PHE A 1 86 ? 3.437 -0.994 5.869 1.00 98.12 86 PHE A N 1
ATOM 639 C CA . PHE A 1 86 ? 4.014 -0.121 4.852 1.00 98.12 86 PHE A CA 1
ATOM 640 C C . PHE A 1 86 ? 4.924 -0.928 3.922 1.00 98.12 86 PHE A C 1
ATOM 642 O O . PHE A 1 86 ? 5.609 -1.856 4.356 1.00 98.12 86 PHE A O 1
ATOM 649 N N . ALA A 1 87 ? 4.933 -0.577 2.641 1.00 97.12 87 ALA A N 1
ATOM 650 C CA . ALA A 1 87 ? 5.735 -1.239 1.624 1.00 97.12 87 ALA A CA 1
ATOM 651 C C . ALA A 1 87 ? 6.541 -0.216 0.824 1.00 97.12 87 ALA A C 1
ATOM 653 O O . ALA A 1 87 ? 5.990 0.770 0.335 1.00 97.12 87 ALA A O 1
ATOM 654 N N . ILE A 1 88 ? 7.839 -0.490 0.673 1.00 97.88 88 ILE A N 1
ATOM 655 C CA . ILE A 1 88 ? 8.756 0.302 -0.163 1.00 97.88 88 ILE A CA 1
ATOM 656 C C . ILE A 1 88 ? 9.377 -0.493 -1.314 1.00 97.88 88 ILE A C 1
ATOM 658 O O . ILE A 1 88 ? 10.022 0.082 -2.189 1.00 97.88 88 ILE A O 1
ATOM 662 N N . TRP A 1 89 ? 9.159 -1.809 -1.332 1.00 98.19 89 TRP A N 1
ATOM 663 C CA . TRP A 1 89 ? 9.671 -2.704 -2.359 1.00 98.19 89 TRP A CA 1
ATOM 664 C C . TRP A 1 89 ? 8.631 -2.981 -3.441 1.00 98.19 89 TRP A C 1
ATOM 666 O O . TRP A 1 89 ? 7.460 -3.244 -3.151 1.00 98.19 89 TRP A O 1
ATOM 676 N N . ARG A 1 90 ? 9.089 -2.956 -4.690 1.00 97.75 90 ARG A N 1
ATOM 677 C CA . ARG A 1 90 ? 8.407 -3.522 -5.857 1.00 97.75 90 ARG A CA 1
ATOM 678 C C . ARG A 1 90 ? 9.330 -4.577 -6.459 1.00 97.75 90 ARG A C 1
ATOM 680 O O . ARG A 1 90 ? 10.543 -4.455 -6.293 1.00 97.75 90 ARG A O 1
ATOM 687 N N . ALA A 1 91 ? 8.791 -5.556 -7.176 1.00 98.12 91 ALA A N 1
ATOM 688 C CA . ALA A 1 91 ? 9.646 -6.494 -7.897 1.00 98.12 91 ALA A CA 1
ATOM 689 C C . ALA A 1 91 ? 10.405 -5.738 -9.006 1.00 98.12 91 ALA A C 1
ATOM 691 O O . ALA A 1 91 ? 9.754 -5.086 -9.822 1.00 98.12 91 ALA A O 1
ATOM 692 N N . PRO A 1 92 ? 11.749 -5.748 -9.045 1.00 98.25 92 PRO A N 1
ATOM 693 C CA . PRO A 1 92 ? 12.486 -4.965 -10.031 1.00 98.25 92 PRO A CA 1
ATOM 694 C C . PRO A 1 92 ? 12.081 -5.340 -11.457 1.00 98.25 92 PRO A C 1
ATOM 696 O O . PRO A 1 92 ? 11.993 -6.520 -11.783 1.00 98.25 92 PRO A O 1
ATOM 699 N N . ILE A 1 93 ? 11.855 -4.337 -12.302 1.00 98.38 93 ILE A N 1
ATOM 700 C CA . ILE A 1 93 ? 11.704 -4.540 -13.751 1.00 98.38 93 ILE A CA 1
ATOM 701 C C . ILE A 1 93 ? 13.078 -4.539 -14.424 1.00 98.38 93 ILE A C 1
ATOM 703 O O . ILE A 1 93 ? 14.049 -4.047 -13.847 1.00 98.38 93 ILE A O 1
ATOM 707 N N . ASP A 1 94 ? 13.171 -5.002 -15.671 1.00 97.75 94 ASP A N 1
ATOM 708 C CA . ASP A 1 94 ? 14.438 -4.977 -16.423 1.00 97.75 94 ASP A CA 1
ATOM 709 C C . ASP A 1 94 ? 15.090 -3.582 -16.455 1.00 97.75 94 ASP A C 1
ATOM 711 O O . ASP A 1 94 ? 16.303 -3.438 -16.310 1.00 97.75 94 ASP A O 1
ATOM 715 N N . ASN A 1 95 ? 14.285 -2.520 -16.554 1.00 98.38 95 ASN A N 1
ATOM 716 C CA . ASN A 1 95 ? 14.783 -1.141 -16.545 1.00 98.38 95 ASN A CA 1
ATOM 717 C C . ASN A 1 95 ? 15.361 -0.695 -15.191 1.00 98.38 95 ASN A C 1
ATOM 719 O O . ASN A 1 95 ? 16.091 0.293 -15.139 1.00 98.38 95 ASN A O 1
ATOM 723 N N . ASP A 1 96 ? 15.080 -1.413 -14.103 1.00 98.19 96 ASP A N 1
ATOM 724 C CA . ASP A 1 96 ? 15.659 -1.145 -12.788 1.00 98.19 96 ASP A CA 1
ATOM 725 C C . ASP A 1 96 ? 17.063 -1.770 -12.646 1.00 98.19 96 ASP A C 1
ATOM 727 O O . ASP A 1 96 ? 17.687 -1.616 -11.599 1.00 98.19 96 ASP A O 1
ATOM 731 N N . MET A 1 97 ? 17.605 -2.459 -13.666 1.00 95.12 97 MET A N 1
ATOM 732 C CA . MET A 1 97 ? 18.822 -3.281 -13.543 1.00 95.12 97 MET A CA 1
ATOM 733 C C . MET A 1 97 ? 20.045 -2.573 -12.944 1.00 95.12 97 MET A C 1
ATOM 735 O O . MET A 1 97 ? 20.819 -3.217 -12.244 1.00 95.12 97 MET A O 1
ATOM 739 N N . HIS A 1 98 ? 20.201 -1.267 -13.170 1.00 95.75 98 HIS A N 1
ATOM 740 C CA . HIS A 1 98 ? 21.315 -0.481 -12.629 1.00 95.75 98 HIS A CA 1
ATOM 741 C C . HIS A 1 98 ? 21.064 0.055 -11.212 1.00 95.75 98 HIS A C 1
ATOM 743 O O . HIS A 1 98 ? 22.013 0.322 -10.481 1.00 95.75 98 HIS A O 1
ATOM 749 N N . VAL A 1 99 ? 19.800 0.234 -10.809 1.00 96.56 99 VAL A N 1
ATOM 750 C CA . VAL A 1 99 ? 19.443 0.759 -9.477 1.00 96.56 99 VAL A CA 1
ATOM 751 C C . VAL A 1 99 ? 19.092 -0.355 -8.488 1.00 96.56 99 VAL A C 1
ATOM 753 O O . VAL A 1 99 ? 19.281 -0.182 -7.284 1.00 96.56 99 VAL A O 1
ATOM 756 N N . LYS A 1 100 ? 18.638 -1.519 -8.978 1.00 96.56 100 LYS A N 1
ATOM 757 C CA . LYS A 1 100 ? 18.176 -2.638 -8.146 1.00 96.56 100 LYS A CA 1
ATOM 758 C C . LYS A 1 100 ? 19.252 -3.141 -7.190 1.00 96.56 100 LYS A C 1
ATOM 760 O O . LYS A 1 100 ? 18.932 -3.447 -6.048 1.00 96.56 100 LYS A O 1
ATOM 765 N N . GLU A 1 101 ? 20.511 -3.186 -7.632 1.00 95.88 101 GLU A N 1
ATOM 766 C CA . GLU A 1 101 ? 21.636 -3.633 -6.802 1.00 95.88 101 GLU A CA 1
ATOM 767 C C . GLU A 1 101 ? 21.759 -2.737 -5.575 1.00 95.88 101 GLU A C 1
ATOM 769 O O . GLU A 1 101 ? 21.736 -3.217 -4.445 1.00 95.88 101 GLU A O 1
ATOM 774 N N . LYS A 1 102 ? 21.724 -1.422 -5.792 1.00 95.56 102 LYS A N 1
ATOM 775 C CA . LYS A 1 102 ? 21.776 -0.438 -4.717 1.00 95.56 102 LYS A CA 1
ATOM 776 C C . LYS A 1 102 ? 20.553 -0.496 -3.801 1.00 95.56 102 LYS A C 1
ATOM 778 O O . LYS A 1 102 ? 20.695 -0.364 -2.589 1.00 95.56 102 LYS A O 1
ATOM 783 N N . TRP A 1 103 ? 19.352 -0.720 -4.339 1.00 96.69 103 TRP A N 1
ATOM 784 C CA . TRP A 1 103 ? 18.171 -0.926 -3.495 1.00 96.69 103 TRP A CA 1
ATOM 785 C C . TRP A 1 103 ? 18.318 -2.142 -2.571 1.00 96.69 103 TRP A C 1
ATOM 787 O O . TRP A 1 103 ? 17.996 -2.053 -1.385 1.00 96.69 103 TRP A O 1
ATOM 797 N N . ILE A 1 104 ? 18.821 -3.262 -3.094 1.00 96.19 104 ILE A N 1
ATOM 798 C CA . ILE A 1 104 ? 19.030 -4.502 -2.333 1.00 96.19 104 ILE A CA 1
ATOM 799 C C . ILE A 1 104 ? 20.165 -4.333 -1.315 1.00 96.19 104 ILE A C 1
ATOM 801 O O . ILE A 1 104 ? 20.057 -4.786 -0.168 1.00 96.19 104 ILE A O 1
ATOM 805 N N . GLU A 1 105 ? 21.248 -3.653 -1.691 1.00 94.75 105 GLU A N 1
ATOM 806 C CA . GLU A 1 105 ? 22.347 -3.318 -0.786 1.00 94.75 105 GLU A CA 1
ATOM 807 C C . GLU A 1 105 ? 21.821 -2.538 0.420 1.00 94.75 105 GLU A C 1
ATOM 809 O O . GLU A 1 105 ? 22.022 -2.969 1.561 1.00 94.75 105 GLU A O 1
ATOM 814 N N . GLU A 1 106 ? 21.053 -1.474 0.185 1.00 94.75 106 GLU A N 1
ATOM 815 C CA . GLU A 1 106 ? 20.439 -0.651 1.235 1.00 94.75 106 GLU A CA 1
ATOM 816 C C . GLU A 1 106 ? 19.277 -1.350 1.968 1.00 94.75 106 GLU A C 1
ATOM 818 O O . GLU A 1 106 ? 18.834 -0.902 3.025 1.00 94.75 106 GLU A O 1
ATOM 823 N N . GLY A 1 107 ? 18.832 -2.505 1.468 1.00 96.06 107 GLY A N 1
ATOM 824 C CA . GLY A 1 107 ? 17.881 -3.393 2.133 1.00 96.06 107 GLY A CA 1
ATOM 825 C C . GLY A 1 107 ? 16.418 -3.028 1.934 1.00 96.06 107 GLY A C 1
ATOM 826 O O . GLY A 1 107 ? 15.600 -3.293 2.812 1.00 96.06 107 GLY A O 1
ATOM 827 N N . TYR A 1 108 ? 16.077 -2.424 0.798 1.00 97.25 108 TYR A N 1
ATOM 828 C CA . TYR A 1 108 ? 14.706 -2.018 0.485 1.00 97.25 108 TYR A CA 1
ATOM 829 C C . TYR A 1 108 ? 13.774 -3.234 0.378 1.00 97.25 108 TYR A C 1
ATOM 831 O O . TYR A 1 108 ? 12.628 -3.172 0.817 1.00 97.25 108 TYR A O 1
ATOM 839 N N . ASP A 1 109 ? 14.298 -4.349 -0.133 1.00 97.00 109 ASP A N 1
ATOM 840 C CA . ASP A 1 109 ? 13.654 -5.660 -0.289 1.00 97.00 109 ASP A CA 1
ATOM 841 C C . ASP A 1 109 ? 13.301 -6.346 1.040 1.00 97.00 109 ASP A C 1
ATOM 843 O O . ASP A 1 109 ? 12.433 -7.213 1.091 1.00 97.00 109 ASP A O 1
ATOM 847 N N . ARG A 1 110 ? 13.962 -5.945 2.129 1.00 96.12 110 ARG A N 1
ATOM 848 C CA . ARG A 1 110 ? 13.843 -6.558 3.463 1.00 96.12 110 ARG A CA 1
ATOM 849 C C . ARG A 1 110 ? 13.532 -5.547 4.564 1.00 96.12 110 ARG A C 1
ATOM 851 O O . ARG A 1 110 ? 13.726 -5.834 5.748 1.00 96.12 110 ARG A O 1
ATOM 858 N N . ALA A 1 111 ? 13.098 -4.349 4.185 1.00 96.56 111 ALA A N 1
ATOM 859 C CA . ALA A 1 111 ? 12.756 -3.303 5.130 1.00 96.56 111 ALA A CA 1
ATOM 860 C C . ALA A 1 111 ? 11.481 -3.666 5.901 1.00 96.56 111 ALA A C 1
ATOM 862 O O . ALA A 1 111 ? 10.477 -4.086 5.326 1.00 96.56 111 ALA A O 1
ATOM 863 N N . VAL A 1 112 ? 11.520 -3.460 7.213 1.00 95.62 112 VAL A N 1
ATOM 864 C CA . VAL A 1 112 ? 10.398 -3.690 8.125 1.00 95.62 112 VAL A CA 1
ATOM 865 C C . VAL A 1 112 ? 10.100 -2.436 8.935 1.00 95.62 112 VAL A C 1
ATOM 867 O O . VAL A 1 112 ? 10.965 -1.575 9.126 1.00 95.62 112 VAL A O 1
ATOM 870 N N . THR A 1 113 ? 8.874 -2.349 9.446 1.00 96.75 113 THR A N 1
ATOM 871 C CA . THR A 1 113 ? 8.475 -1.315 10.401 1.00 96.75 113 THR A CA 1
ATOM 872 C C . THR A 1 113 ? 9.095 -1.600 11.764 1.00 96.75 113 THR A C 1
ATOM 874 O O . THR A 1 113 ? 8.785 -2.599 12.411 1.00 96.75 113 THR A O 1
ATOM 877 N N . LYS A 1 114 ? 9.956 -0.695 12.225 1.00 97.19 114 LYS A N 1
ATOM 878 C CA . LYS A 1 114 ? 10.458 -0.650 13.595 1.00 97.19 114 LYS A CA 1
ATOM 879 C C . LYS A 1 114 ? 9.715 0.440 14.358 1.00 97.19 114 LYS A C 1
ATOM 881 O O . LYS A 1 114 ? 9.960 1.622 14.130 1.00 97.19 114 LYS A O 1
ATOM 886 N N . VAL A 1 115 ? 8.834 0.037 15.266 1.00 98.00 115 VAL A N 1
ATOM 887 C CA . VAL A 1 115 ? 8.066 0.950 16.122 1.00 98.00 115 VAL A CA 1
ATOM 888 C C . VAL A 1 115 ? 8.935 1.463 17.269 1.00 98.00 115 VAL A C 1
ATOM 890 O O . VAL A 1 115 ? 9.635 0.689 17.924 1.00 98.00 115 VAL A O 1
ATOM 893 N N . TYR A 1 116 ? 8.883 2.771 17.511 1.00 97.88 116 TYR A N 1
ATOM 894 C CA . TYR A 1 116 ? 9.527 3.434 18.646 1.00 97.88 116 TYR A CA 1
ATOM 895 C C . TYR A 1 116 ? 8.532 3.728 19.764 1.00 97.88 116 TYR A C 1
ATOM 897 O O . TYR A 1 116 ? 8.839 3.499 20.932 1.00 97.88 116 TYR A O 1
ATOM 905 N N . ALA A 1 117 ? 7.337 4.196 19.407 1.00 98.00 117 ALA A N 1
ATOM 906 C CA . ALA A 1 117 ? 6.228 4.367 20.329 1.00 98.00 117 ALA A CA 1
ATOM 907 C C . ALA A 1 117 ? 4.906 4.075 19.618 1.00 98.00 117 ALA A C 1
ATOM 909 O O . ALA A 1 117 ? 4.728 4.415 18.451 1.00 98.00 117 ALA A O 1
ATOM 910 N N . CYS A 1 118 ? 3.971 3.467 20.339 1.00 98.38 118 CYS A N 1
ATOM 911 C CA . CYS A 1 118 ? 2.602 3.290 19.887 1.00 98.38 118 CYS A CA 1
ATOM 912 C C . CYS A 1 118 ? 1.669 3.497 21.076 1.00 98.38 118 CYS A C 1
ATOM 914 O O . CYS A 1 118 ? 1.840 2.863 22.117 1.00 98.38 118 CYS A O 1
ATOM 916 N N . GLY A 1 119 ? 0.708 4.399 20.931 1.00 98.12 119 GLY A N 1
ATOM 917 C CA . GLY A 1 119 ? -0.280 4.708 21.958 1.00 98.12 119 GLY A CA 1
ATOM 918 C C . GLY A 1 119 ? -1.634 4.974 21.327 1.00 98.12 119 GLY A C 1
ATOM 919 O O . GLY A 1 119 ? -1.720 5.242 20.130 1.00 98.12 119 GLY A O 1
ATOM 920 N N . TRP A 1 120 ? -2.693 4.893 22.122 1.00 98.50 120 TRP A N 1
ATOM 921 C CA . TRP A 1 120 ? -4.045 5.134 21.642 1.00 98.50 120 TRP A CA 1
ATOM 922 C C . TRP A 1 120 ? -4.840 6.001 22.613 1.00 98.50 120 TRP A C 1
ATOM 924 O O . TRP A 1 120 ? -4.540 6.069 23.804 1.00 98.50 120 TRP A O 1
ATOM 934 N N . GLU A 1 121 ? -5.848 6.673 22.075 1.00 97.75 121 GLU A N 1
ATOM 935 C CA . GLU A 1 121 ? -6.806 7.486 22.814 1.00 97.75 121 GLU A CA 1
ATOM 936 C C . GLU A 1 121 ? -8.201 7.301 22.211 1.00 97.75 121 GLU A C 1
ATOM 938 O O . GLU A 1 121 ? -8.359 7.244 20.990 1.00 97.75 121 GLU A O 1
ATOM 943 N N . GLN A 1 122 ? -9.225 7.215 23.056 1.00 96.56 122 GLN A N 1
ATOM 944 C CA . GLN A 1 122 ? -10.617 7.270 22.616 1.00 96.56 122 GLN A CA 1
ATOM 945 C C . GLN A 1 122 ? -11.111 8.718 22.721 1.00 96.56 122 GLN A C 1
ATOM 947 O O . GLN A 1 122 ? -11.050 9.331 23.787 1.00 96.56 122 GLN A O 1
ATOM 952 N N . THR A 1 123 ? -11.556 9.283 21.598 1.00 92.19 123 THR A N 1
ATOM 953 C CA . THR A 1 123 ? -12.067 10.655 21.502 1.00 92.19 123 THR A CA 1
ATOM 954 C C . THR A 1 123 ? -13.594 10.617 21.458 1.00 92.19 123 THR A C 1
ATOM 956 O O . THR A 1 123 ? -14.189 10.308 20.429 1.00 92.19 123 THR A O 1
ATOM 959 N N . GLY A 1 124 ? -14.244 10.946 22.575 1.00 89.56 124 GLY A N 1
ATOM 960 C CA . GLY A 1 124 ? -15.701 10.833 22.685 1.00 89.56 124 GLY A CA 1
ATOM 961 C C . GLY A 1 124 ? -16.178 9.377 22.623 1.00 89.56 124 GLY A C 1
ATOM 962 O O . GLY A 1 124 ? -15.443 8.457 22.971 1.00 89.56 124 GLY A O 1
ATOM 963 N N . GLU A 1 125 ? -17.421 9.162 22.195 1.00 90.81 125 GLU A N 1
ATOM 964 C CA . GLU A 1 125 ? -18.029 7.824 22.192 1.00 90.81 125 GLU A CA 1
ATOM 965 C C . GLU A 1 125 ? -17.790 7.042 20.896 1.00 90.81 125 GLU A C 1
ATOM 967 O O . GLU A 1 125 ? -17.980 5.834 20.896 1.00 90.81 125 GLU A O 1
ATOM 972 N N . SER A 1 126 ? -17.365 7.687 19.806 1.00 93.19 126 SER A N 1
ATOM 973 C CA . SER A 1 126 ? -17.443 7.121 18.448 1.00 93.19 126 SER A CA 1
ATOM 974 C C . SER A 1 126 ? -16.126 7.098 17.667 1.00 93.19 126 SER A C 1
ATOM 976 O O . SER A 1 126 ? -16.124 6.710 16.498 1.00 93.19 126 SER A O 1
ATOM 978 N N . GLU A 1 127 ? -15.008 7.504 18.275 1.00 96.44 127 GLU A N 1
ATOM 979 C CA . GLU A 1 127 ? -13.716 7.590 17.591 1.00 96.44 127 GLU A CA 1
ATOM 980 C C . GLU A 1 127 ? -12.561 7.085 18.467 1.00 96.44 127 GLU A C 1
ATOM 982 O O . GLU A 1 127 ? -12.415 7.479 19.625 1.00 96.44 127 GLU A O 1
ATOM 987 N N . VAL A 1 128 ? -11.693 6.252 17.893 1.00 98.25 128 VAL A N 1
ATOM 988 C CA . VAL A 1 128 ? -10.441 5.794 18.514 1.00 98.25 128 VAL A CA 1
ATOM 989 C C . VAL A 1 128 ? -9.276 6.191 17.620 1.00 98.25 128 VAL A C 1
ATOM 991 O O . VAL A 1 128 ? -9.293 5.924 16.420 1.00 98.25 128 VAL A O 1
ATOM 994 N N . LYS A 1 129 ? -8.246 6.806 18.200 1.00 98.44 129 LYS A N 1
ATOM 995 C CA . LYS A 1 129 ? -7.012 7.182 17.506 1.00 98.44 129 LYS A CA 1
ATOM 996 C C . LYS A 1 129 ? -5.845 6.371 18.034 1.00 98.44 129 LYS A C 1
ATOM 998 O O . LYS A 1 129 ? -5.632 6.322 19.240 1.00 98.44 129 LYS A O 1
ATOM 1003 N N . ILE A 1 130 ? -5.052 5.804 17.134 1.00 98.62 130 ILE A N 1
ATOM 1004 C CA . ILE A 1 130 ? -3.800 5.112 17.431 1.00 98.62 130 ILE A CA 1
ATOM 1005 C C . ILE A 1 130 ? -2.675 5.902 16.774 1.00 98.62 130 ILE A C 1
ATOM 1007 O O . ILE A 1 130 ? -2.690 6.111 15.564 1.00 98.62 130 ILE A O 1
ATOM 1011 N N . ARG A 1 131 ? -1.707 6.357 17.567 1.00 98.62 131 ARG A N 1
ATOM 1012 C CA . ARG A 1 131 ? -0.537 7.114 17.113 1.00 98.62 131 ARG A CA 1
ATOM 1013 C C . ARG A 1 131 ? 0.696 6.232 17.207 1.00 98.62 131 ARG A C 1
ATOM 1015 O O 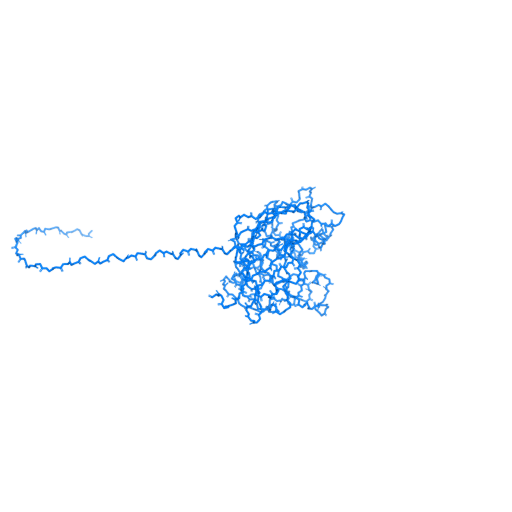. ARG A 1 131 ? 0.971 5.677 18.271 1.00 98.62 131 ARG A O 1
ATOM 1022 N N . THR A 1 132 ? 1.443 6.136 16.117 1.00 98.44 132 THR A N 1
ATOM 1023 C CA . THR A 1 132 ? 2.627 5.289 15.997 1.00 98.44 132 THR A CA 1
ATOM 1024 C C . THR A 1 132 ? 3.793 6.100 15.449 1.00 98.44 132 THR A C 1
ATOM 1026 O O . THR A 1 132 ? 3.728 6.570 14.316 1.00 98.44 132 THR A O 1
ATOM 1029 N N . SER A 1 133 ? 4.885 6.182 16.208 1.00 98.56 133 SER A N 1
ATOM 1030 C CA . SER A 1 133 ? 6.174 6.671 15.720 1.00 98.56 133 SER A CA 1
ATOM 1031 C C . SER A 1 133 ? 7.053 5.489 15.332 1.00 98.56 133 SER A C 1
ATOM 1033 O O . SER A 1 133 ? 7.191 4.514 16.082 1.00 98.56 133 SER A O 1
ATOM 1035 N N . PHE A 1 134 ? 7.631 5.524 14.135 1.00 98.31 134 PHE A N 1
ATOM 1036 C CA . PHE A 1 134 ? 8.339 4.370 13.586 1.00 98.31 134 PHE A CA 1
ATOM 1037 C C . PHE A 1 134 ? 9.427 4.751 12.582 1.00 98.31 134 PHE A C 1
ATOM 1039 O O . PHE A 1 134 ? 9.585 5.899 12.163 1.00 98.31 134 PHE A O 1
ATOM 1046 N N . ALA A 1 135 ? 10.190 3.740 12.182 1.00 97.62 135 ALA A N 1
ATOM 1047 C CA . ALA A 1 135 ? 11.088 3.782 11.043 1.00 97.62 135 ALA A CA 1
ATOM 1048 C C . ALA A 1 135 ? 10.867 2.582 10.123 1.00 97.62 135 ALA A C 1
ATOM 1050 O O . ALA A 1 135 ? 10.534 1.495 10.591 1.00 97.62 135 ALA A O 1
ATOM 1051 N N . LEU A 1 136 ? 11.132 2.760 8.830 1.00 97.31 136 LEU A N 1
ATOM 1052 C CA . LEU A 1 136 ? 11.317 1.655 7.892 1.00 97.31 136 LEU A CA 1
ATOM 1053 C C . LEU A 1 136 ? 12.807 1.381 7.754 1.00 97.31 136 LEU A C 1
ATOM 1055 O O . LEU A 1 136 ? 13.574 2.263 7.368 1.00 97.31 136 LEU A O 1
ATOM 1059 N N . THR A 1 137 ? 13.228 0.176 8.124 1.00 95.69 137 THR A N 1
ATOM 1060 C CA . THR A 1 137 ? 14.647 -0.182 8.193 1.00 95.69 137 THR A CA 1
ATOM 1061 C C . THR A 1 137 ? 14.859 -1.660 7.916 1.00 95.69 137 THR A C 1
ATOM 1063 O O . THR A 1 137 ? 14.018 -2.490 8.251 1.00 95.69 137 THR A O 1
ATOM 1066 N N . ALA A 1 138 ? 16.017 -1.996 7.360 1.00 95.12 138 ALA A N 1
ATOM 1067 C CA . ALA A 1 138 ? 16.510 -3.366 7.308 1.00 95.12 138 ALA A CA 1
ATOM 1068 C C . ALA A 1 138 ? 17.434 -3.662 8.501 1.00 95.12 138 ALA A C 1
ATOM 1070 O O . ALA A 1 138 ? 17.986 -2.750 9.126 1.00 95.12 138 ALA A O 1
ATOM 1071 N N . VAL A 1 139 ? 17.618 -4.947 8.815 1.00 90.88 139 VAL A N 1
ATOM 1072 C CA . VAL A 1 139 ? 18.587 -5.395 9.828 1.00 90.88 139 VAL A CA 1
ATOM 1073 C C . VAL A 1 139 ? 19.991 -4.914 9.448 1.00 90.88 139 VAL A C 1
ATOM 1075 O O . VAL A 1 139 ? 20.387 -5.003 8.286 1.00 90.88 139 VAL A O 1
ATOM 1078 N N . SER A 1 140 ? 20.736 -4.399 10.431 1.00 90.94 140 SER A N 1
ATOM 1079 C CA . SER A 1 140 ? 22.096 -3.857 10.255 1.00 90.94 140 SER A CA 1
ATOM 1080 C C . SER A 1 140 ? 22.205 -2.715 9.234 1.00 90.94 140 SER A C 1
ATOM 1082 O O . SER A 1 140 ? 23.289 -2.440 8.721 1.00 90.94 140 SER A O 1
ATOM 1084 N N . ARG A 1 141 ? 21.094 -2.028 8.950 1.00 91.12 141 ARG A N 1
ATOM 1085 C CA . ARG A 1 141 ? 21.050 -0.808 8.143 1.00 91.12 141 ARG A CA 1
ATOM 1086 C C . ARG A 1 141 ? 20.511 0.351 8.967 1.00 91.12 141 ARG A C 1
ATOM 1088 O O . ARG A 1 141 ? 19.832 0.170 9.978 1.00 91.12 141 ARG A O 1
ATOM 1095 N N . TYR A 1 142 ? 20.854 1.553 8.534 1.00 90.75 142 TYR A N 1
ATOM 1096 C CA . TYR A 1 142 ? 20.241 2.759 9.055 1.00 90.75 142 TYR A CA 1
ATOM 1097 C C . TYR A 1 142 ? 18.783 2.874 8.564 1.00 90.75 142 TYR A C 1
ATOM 1099 O O . TYR A 1 142 ? 18.473 2.366 7.487 1.00 90.75 142 TYR A O 1
ATOM 1107 N N . PRO A 1 143 ? 17.890 3.548 9.320 1.00 94.31 143 PRO A N 1
ATOM 1108 C CA . PRO A 1 143 ? 16.535 3.839 8.857 1.00 94.31 143 PRO A CA 1
ATOM 1109 C C . PRO A 1 143 ? 16.507 4.498 7.476 1.00 94.31 143 PRO A C 1
ATOM 1111 O O . PRO A 1 143 ? 17.178 5.508 7.283 1.00 94.31 143 PRO A O 1
ATOM 1114 N N . LEU A 1 144 ? 15.706 3.945 6.563 1.00 95.75 144 LEU A N 1
ATOM 1115 C CA . LEU A 1 144 ? 15.465 4.471 5.214 1.00 95.75 144 LEU A CA 1
ATOM 1116 C C . LEU A 1 144 ? 14.430 5.600 5.240 1.00 95.75 144 LEU A C 1
ATOM 1118 O O . LEU A 1 144 ? 14.562 6.605 4.546 1.00 95.75 144 LEU A O 1
ATOM 1122 N N . LEU A 1 145 ? 13.394 5.420 6.062 1.00 96.50 145 LEU A N 1
ATOM 1123 C CA . LEU A 1 145 ? 12.384 6.427 6.357 1.00 96.50 145 LEU A CA 1
ATOM 1124 C C . LEU A 1 145 ? 12.108 6.455 7.857 1.00 96.50 145 LEU A C 1
ATOM 1126 O O . LEU A 1 145 ? 12.178 5.425 8.531 1.00 96.50 145 LEU A O 1
ATOM 1130 N N . THR A 1 146 ? 11.725 7.621 8.360 1.00 97.62 146 THR A N 1
ATOM 1131 C CA . THR A 1 146 ? 11.071 7.780 9.665 1.00 97.62 146 THR A CA 1
ATOM 1132 C C . THR A 1 146 ? 9.676 8.351 9.457 1.00 97.62 146 THR A C 1
ATOM 1134 O O . THR A 1 146 ? 9.439 9.050 8.470 1.00 97.62 146 THR A O 1
ATOM 1137 N N . GLY A 1 147 ? 8.739 8.027 10.342 1.00 97.44 147 GLY A N 1
ATOM 1138 C CA . GLY A 1 147 ? 7.367 8.481 10.178 1.00 97.44 147 GLY A CA 1
ATOM 1139 C C . GLY A 1 147 ? 6.546 8.478 11.453 1.00 97.44 147 GLY A C 1
ATOM 1140 O O . GLY A 1 147 ? 6.861 7.786 12.422 1.00 97.44 147 GLY A O 1
ATOM 1141 N N . GLU A 1 148 ? 5.476 9.261 11.398 1.00 98.56 148 GLU A N 1
ATOM 1142 C CA . GLU A 1 148 ? 4.391 9.294 12.371 1.00 98.56 148 GLU A CA 1
ATOM 1143 C C . GLU A 1 148 ? 3.108 8.876 11.649 1.00 98.56 148 GLU A C 1
ATOM 1145 O O . GLU A 1 148 ? 2.704 9.517 10.676 1.00 98.56 148 GLU A O 1
ATOM 1150 N N . ALA A 1 149 ? 2.478 7.794 12.101 1.00 98.44 149 ALA A N 1
ATOM 1151 C CA . ALA A 1 149 ? 1.192 7.331 11.598 1.00 98.44 149 ALA A CA 1
ATOM 1152 C C . ALA A 1 149 ? 0.098 7.564 12.640 1.00 98.44 149 ALA A C 1
ATOM 1154 O O . ALA A 1 149 ? 0.279 7.289 13.826 1.00 98.44 149 ALA A O 1
ATOM 1155 N N . VAL A 1 150 ? -1.053 8.045 12.186 1.00 98.56 150 VAL A N 1
ATOM 1156 C CA . VAL A 1 150 ? -2.284 8.126 12.964 1.00 98.56 150 VAL A CA 1
ATOM 1157 C C . VAL A 1 150 ? -3.337 7.286 12.263 1.00 98.56 150 VAL A C 1
ATOM 1159 O O . VAL A 1 150 ? -3.727 7.585 11.134 1.00 98.56 150 VAL A O 1
ATOM 1162 N N . TRP A 1 151 ? -3.789 6.243 12.946 1.00 98.56 151 TRP A N 1
ATOM 1163 C CA . TRP A 1 151 ? -4.929 5.432 12.549 1.00 98.56 151 TRP A CA 1
ATOM 1164 C C . TRP A 1 151 ? -6.153 5.909 13.321 1.00 98.56 151 TRP A C 1
ATOM 1166 O O . TRP A 1 151 ? -6.132 5.919 14.550 1.00 98.56 151 TRP A O 1
ATOM 1176 N N . THR A 1 152 ? -7.210 6.296 12.622 1.00 98.38 152 THR A N 1
ATOM 1177 C CA . THR A 1 152 ? -8.472 6.718 13.231 1.00 98.38 152 THR A CA 1
ATOM 1178 C C . THR A 1 152 ? -9.554 5.719 12.864 1.00 98.38 152 THR A C 1
ATOM 1180 O O . THR A 1 152 ? -9.828 5.543 11.681 1.00 98.38 152 THR A O 1
ATOM 1183 N N . VAL A 1 153 ? -10.171 5.092 13.861 1.00 98.31 153 VAL A N 1
ATOM 1184 C CA . VAL A 1 153 ? -11.321 4.199 13.690 1.00 98.31 153 VAL A CA 1
ATOM 1185 C C . VAL A 1 153 ? -12.576 4.932 14.133 1.00 98.31 153 VAL A C 1
ATOM 1187 O O . VAL A 1 153 ? -12.603 5.459 15.247 1.00 98.31 153 VAL A O 1
ATOM 1190 N N . ASN A 1 154 ? -13.600 4.971 13.283 1.00 96.12 154 ASN A N 1
ATOM 1191 C CA . ASN A 1 154 ? -14.893 5.568 13.621 1.00 96.12 154 ASN A CA 1
ATOM 1192 C C . ASN A 1 154 ? -15.966 4.503 13.927 1.00 96.12 154 ASN A C 1
ATOM 1194 O O . ASN A 1 154 ? -15.762 3.306 13.732 1.00 96.12 154 ASN A O 1
ATOM 1198 N N . GLY A 1 155 ? -17.143 4.952 14.364 1.00 94.06 155 GLY A N 1
ATOM 1199 C CA . GLY A 1 155 ? -18.299 4.098 14.659 1.00 94.06 155 GLY A CA 1
ATOM 1200 C C . GLY A 1 155 ? -18.917 3.319 13.508 1.00 94.06 155 GLY A C 1
ATOM 1201 O O . GLY A 1 155 ? -19.785 2.492 13.760 1.00 94.06 155 GLY A O 1
ATOM 1202 N N . ALA A 1 156 ? -18.497 3.557 12.267 1.00 92.44 156 ALA A N 1
ATOM 1203 C CA . ALA A 1 156 ? -18.909 2.763 11.112 1.00 92.44 156 ALA A CA 1
ATOM 1204 C C . ALA A 1 156 ? -17.885 1.668 10.750 1.00 92.44 156 ALA A C 1
ATOM 1206 O O . ALA A 1 156 ? -18.060 0.973 9.755 1.00 92.44 156 ALA A O 1
ATOM 1207 N N . GLY A 1 157 ? -16.794 1.535 11.515 1.00 95.31 157 GLY A N 1
ATOM 1208 C CA . GLY A 1 157 ? -15.716 0.586 11.221 1.00 95.31 157 GLY A CA 1
ATOM 1209 C C . GLY A 1 157 ? -14.781 1.056 10.109 1.00 95.31 157 GLY A C 1
ATOM 1210 O O . GLY A 1 157 ? -13.955 0.296 9.616 1.00 95.31 157 GLY A O 1
ATOM 1211 N N . GLU A 1 158 ? -14.880 2.315 9.688 1.00 96.75 158 GLU A N 1
ATOM 1212 C CA . GLU A 1 158 ? -13.905 2.882 8.769 1.00 96.75 158 GLU A CA 1
ATOM 1213 C C . GLU A 1 158 ? -12.602 3.187 9.512 1.00 96.75 158 GLU A C 1
ATOM 1215 O O . GLU A 1 158 ? -12.610 3.784 10.593 1.00 96.75 158 GLU A O 1
ATOM 1220 N N . ILE A 1 159 ? -11.480 2.835 8.881 1.00 98.44 159 ILE A N 1
ATOM 1221 C CA . ILE A 1 159 ? -10.138 3.181 9.340 1.00 98.44 159 ILE A CA 1
ATOM 1222 C C . ILE A 1 159 ? -9.531 4.221 8.399 1.00 98.44 159 ILE A C 1
ATOM 1224 O O . ILE A 1 159 ? -9.297 3.946 7.224 1.00 98.44 159 ILE A O 1
ATOM 1228 N N . VAL A 1 160 ? -9.200 5.398 8.922 1.00 98.50 160 VAL A N 1
ATOM 1229 C CA . VAL A 1 160 ? -8.412 6.413 8.212 1.00 98.50 160 VAL A CA 1
ATOM 1230 C C . VAL A 1 160 ? -6.963 6.329 8.672 1.00 98.50 160 VAL A C 1
ATOM 1232 O O . VAL A 1 160 ? -6.673 6.537 9.848 1.00 98.50 160 VAL A O 1
ATOM 1235 N N . LEU A 1 161 ? -6.045 6.056 7.749 1.00 98.56 161 LEU A N 1
ATOM 1236 C CA . LEU A 1 161 ? -4.607 6.156 7.966 1.00 98.56 161 LEU A CA 1
ATOM 1237 C C . LEU A 1 161 ? -4.116 7.514 7.474 1.00 98.56 161 LEU A C 1
ATOM 1239 O O . LEU A 1 161 ? -4.294 7.840 6.303 1.00 98.56 161 LEU A O 1
ATOM 1243 N N . ARG A 1 162 ? -3.418 8.253 8.335 1.00 98.56 162 ARG A N 1
ATOM 1244 C CA . ARG A 1 162 ? -2.583 9.400 7.963 1.00 98.56 162 ARG A CA 1
ATOM 1245 C C . ARG A 1 162 ? -1.149 9.131 8.375 1.00 98.56 162 ARG A C 1
ATOM 1247 O O . ARG A 1 162 ? -0.903 8.894 9.550 1.00 98.56 162 ARG A O 1
ATOM 1254 N N . ALA A 1 163 ? -0.216 9.184 7.437 1.00 98.25 163 ALA A N 1
ATOM 1255 C CA . ALA A 1 163 ? 1.202 8.979 7.692 1.00 98.25 163 ALA A CA 1
ATOM 1256 C C . ALA A 1 163 ? 2.014 10.170 7.179 1.00 98.25 163 ALA A C 1
ATOM 1258 O O . ALA A 1 163 ? 2.003 10.468 5.984 1.00 98.25 163 ALA A O 1
ATOM 1259 N N . ASP A 1 164 ? 2.728 10.834 8.083 1.00 98.50 164 ASP A N 1
ATOM 1260 C CA . ASP A 1 164 ? 3.725 11.849 7.757 1.00 98.50 164 ASP A CA 1
ATOM 1261 C C . ASP A 1 164 ? 5.102 11.183 7.729 1.00 98.50 164 ASP A C 1
ATOM 1263 O O . ASP A 1 164 ? 5.580 10.673 8.744 1.00 98.50 164 ASP A O 1
ATOM 1267 N N . MET A 1 165 ? 5.737 11.177 6.558 1.00 97.94 165 MET A N 1
ATOM 1268 C CA . MET A 1 165 ? 6.977 10.450 6.305 1.00 97.94 165 MET A CA 1
ATOM 1269 C C . MET A 1 165 ? 8.128 11.402 6.009 1.00 97.94 165 MET A C 1
ATOM 1271 O O . MET A 1 165 ? 7.953 12.429 5.351 1.00 97.94 165 MET A O 1
ATOM 1275 N N . LYS A 1 166 ? 9.326 11.022 6.449 1.00 97.38 166 LYS A N 1
ATOM 1276 C CA . LYS A 1 166 ? 10.590 11.682 6.121 1.00 97.38 166 LYS A CA 1
ATOM 1277 C C . LYS A 1 166 ? 11.583 10.653 5.610 1.00 97.38 166 LYS A C 1
ATOM 1279 O O . LYS A 1 166 ? 11.861 9.662 6.289 1.00 97.38 166 LYS A O 1
ATOM 1284 N N . PHE A 1 167 ? 12.099 10.897 4.415 1.00 94.50 167 PHE A N 1
ATOM 1285 C CA . PHE A 1 167 ? 13.159 10.104 3.818 1.00 94.50 167 PHE A CA 1
ATOM 1286 C C . PHE A 1 167 ? 14.498 10.442 4.469 1.00 94.50 167 PHE A C 1
ATOM 1288 O O . PHE A 1 167 ? 14.739 11.584 4.861 1.00 94.50 167 PHE A O 1
ATOM 1295 N N . ASP A 1 168 ? 15.370 9.451 4.594 1.00 88.62 168 ASP A N 1
ATOM 1296 C CA . ASP A 1 168 ? 16.681 9.662 5.182 1.00 88.62 168 ASP A CA 1
ATOM 1297 C C . ASP A 1 168 ? 17.628 10.423 4.244 1.00 88.62 168 ASP A C 1
ATOM 1299 O O . ASP A 1 168 ? 17.847 10.047 3.093 1.00 88.62 168 ASP A O 1
ATOM 1303 N N . GLU A 1 169 ? 18.221 11.504 4.749 1.00 79.94 169 GLU A N 1
ATOM 1304 C CA . GLU A 1 169 ? 19.075 12.398 3.958 1.00 79.94 169 GLU A CA 1
ATOM 1305 C C . GLU A 1 169 ? 20.575 12.176 4.193 1.00 79.94 169 GLU A C 1
ATOM 1307 O O . GLU A 1 169 ? 21.396 12.933 3.677 1.00 79.94 169 GLU A O 1
ATOM 1312 N N . ARG A 1 170 ? 20.975 11.136 4.942 1.00 73.44 170 ARG A N 1
ATOM 1313 C CA . ARG A 1 170 ? 22.383 10.920 5.332 1.00 73.44 170 ARG A CA 1
ATOM 1314 C C . ARG A 1 170 ? 23.311 10.525 4.174 1.00 73.44 170 ARG A C 1
ATOM 1316 O O . ARG A 1 170 ? 24.486 10.259 4.420 1.00 73.44 170 ARG A O 1
ATOM 1323 N N . GLY A 1 171 ? 22.839 10.509 2.924 1.00 66.19 171 GLY A N 1
ATOM 1324 C CA . GLY A 1 171 ? 23.714 10.360 1.766 1.00 66.19 171 GLY A CA 1
ATOM 1325 C C . GLY A 1 171 ? 23.047 9.859 0.487 1.00 66.19 171 GLY A C 1
ATOM 1326 O O . GLY A 1 171 ? 21.957 10.277 0.106 1.00 66.19 171 GLY A O 1
ATOM 1327 N N . THR A 1 172 ? 23.774 8.971 -0.194 1.00 74.44 172 THR A N 1
ATOM 1328 C CA . THR A 1 172 ? 23.617 8.515 -1.583 1.00 74.44 172 THR A CA 1
ATOM 1329 C C . THR A 1 172 ? 22.437 7.568 -1.821 1.00 74.44 172 THR A C 1
ATOM 1331 O O . THR A 1 172 ? 22.451 6.860 -2.829 1.00 74.44 172 THR A O 1
ATOM 1334 N N . LEU A 1 173 ? 21.437 7.513 -0.936 1.00 91.25 173 LEU A N 1
ATOM 1335 C CA . LEU A 1 173 ? 20.316 6.587 -1.094 1.00 91.25 173 LEU A CA 1
ATOM 1336 C C . LEU A 1 173 ? 19.625 6.809 -2.452 1.00 91.25 173 LEU A C 1
ATOM 1338 O O . LEU A 1 173 ? 19.355 7.957 -2.824 1.00 91.25 173 LEU A O 1
ATOM 1342 N N . PRO A 1 174 ? 19.369 5.737 -3.221 1.00 93.94 174 PRO A N 1
ATOM 1343 C CA . PRO A 1 174 ? 18.607 5.850 -4.455 1.00 93.94 174 PRO A CA 1
ATOM 1344 C C . PRO A 1 174 ? 17.161 6.262 -4.148 1.00 93.94 174 PRO A C 1
ATOM 1346 O O . PRO A 1 174 ? 16.680 6.149 -3.023 1.00 93.94 174 PRO A O 1
ATOM 1349 N N . TYR A 1 175 ? 16.454 6.724 -5.174 1.00 95.75 175 TYR A N 1
ATOM 1350 C CA . TYR A 1 175 ? 15.020 6.991 -5.083 1.00 95.75 175 TYR A CA 1
ATOM 1351 C C . TYR A 1 175 ? 14.238 5.730 -4.699 1.00 95.75 175 TYR A C 1
ATOM 1353 O O . TYR A 1 175 ? 14.685 4.614 -4.959 1.00 95.75 175 TYR A O 1
ATOM 1361 N N . LEU A 1 176 ? 13.053 5.887 -4.111 1.00 97.44 176 LEU A N 1
ATOM 1362 C CA . LEU A 1 176 ? 12.237 4.744 -3.696 1.00 97.44 176 LEU A CA 1
ATOM 1363 C C . LEU A 1 176 ? 11.573 4.052 -4.901 1.00 97.44 176 LEU A C 1
ATOM 1365 O O . LEU A 1 176 ? 11.035 4.742 -5.771 1.00 97.44 176 LEU A O 1
ATOM 1369 N N . PRO A 1 177 ? 11.514 2.709 -4.945 1.00 98.00 177 PRO A N 1
ATOM 1370 C CA . PRO A 1 177 ? 10.700 1.997 -5.925 1.00 98.00 177 PRO A CA 1
ATOM 1371 C C . PRO A 1 177 ? 9.216 2.338 -5.758 1.00 98.00 177 PRO A C 1
ATOM 1373 O O . PRO A 1 177 ? 8.542 2.652 -6.739 1.00 98.00 177 PRO A O 1
ATOM 1376 N N . ARG A 1 178 ? 8.723 2.338 -4.512 1.00 98.25 178 ARG A N 1
ATOM 1377 C CA . ARG A 1 178 ? 7.365 2.752 -4.130 1.00 98.25 178 ARG A CA 1
ATOM 1378 C C . ARG A 1 178 ? 7.318 3.245 -2.683 1.00 98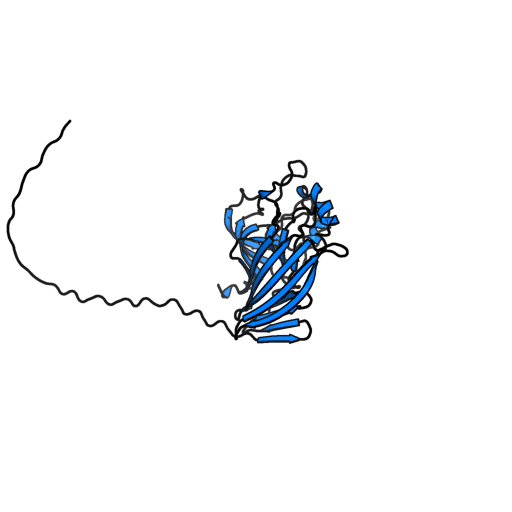.25 178 ARG A C 1
ATOM 1380 O O . ARG A 1 178 ? 8.253 3.017 -1.920 1.00 98.25 178 ARG A O 1
ATOM 1387 N N . PHE A 1 179 ? 6.203 3.852 -2.295 1.00 98.56 179 PHE A N 1
ATOM 1388 C CA . PHE A 1 179 ? 5.781 3.942 -0.900 1.00 98.56 179 PHE A CA 1
ATOM 1389 C C . PHE A 1 179 ? 4.258 3.825 -0.816 1.00 98.56 179 PHE A C 1
ATOM 1391 O O . PHE A 1 179 ? 3.541 4.578 -1.481 1.00 98.56 179 PHE A O 1
ATOM 1398 N N . GLY A 1 180 ? 3.772 2.922 0.031 1.00 98.06 180 GLY A N 1
ATOM 1399 C CA . GLY A 1 180 ? 2.344 2.686 0.205 1.00 98.06 180 GLY A CA 1
ATOM 1400 C C . GLY A 1 180 ? 2.001 1.785 1.377 1.00 98.06 180 GLY A C 1
ATOM 1401 O O . GLY A 1 180 ? 2.877 1.350 2.127 1.00 98.06 180 GLY A O 1
ATOM 1402 N N . LEU A 1 181 ? 0.712 1.479 1.500 1.00 98.56 181 LEU A N 1
ATOM 1403 C CA . LEU A 1 181 ? 0.188 0.452 2.391 1.00 98.56 181 LEU A CA 1
ATOM 1404 C C . LEU A 1 181 ? -0.033 -0.846 1.613 1.00 98.56 181 LEU A C 1
ATOM 1406 O O . LEU A 1 181 ? -0.660 -0.840 0.555 1.00 98.56 181 LEU A O 1
ATOM 1410 N N . ARG A 1 182 ? 0.462 -1.958 2.154 1.00 98.56 182 ARG A N 1
ATOM 1411 C CA . ARG A 1 182 ? 0.185 -3.312 1.682 1.00 98.56 182 ARG A CA 1
ATOM 1412 C C . ARG A 1 182 ? -0.759 -4.009 2.654 1.00 98.56 182 ARG A C 1
ATOM 1414 O O . ARG A 1 182 ? -0.524 -4.004 3.864 1.00 98.56 182 ARG A O 1
ATOM 1421 N N . LEU A 1 183 ? -1.775 -4.648 2.095 1.00 98.75 183 LEU A N 1
ATOM 1422 C CA . LEU A 1 183 ? -2.750 -5.480 2.786 1.00 98.75 183 LEU A CA 1
ATOM 1423 C C . LEU A 1 183 ? -2.719 -6.886 2.178 1.00 98.75 183 LEU A C 1
ATOM 1425 O O . LEU A 1 183 ? -2.471 -7.040 0.982 1.00 98.75 183 LEU A O 1
ATOM 1429 N N . ALA A 1 184 ? -2.970 -7.901 2.996 1.00 98.56 184 ALA A N 1
ATOM 1430 C CA . ALA A 1 184 ? -3.293 -9.240 2.521 1.00 98.56 184 ALA A CA 1
ATOM 1431 C C . ALA A 1 184 ? -4.750 -9.506 2.883 1.00 98.56 184 ALA A C 1
ATOM 1433 O O . ALA A 1 184 ? -5.101 -9.490 4.062 1.00 98.56 184 ALA A O 1
ATOM 1434 N N . LEU A 1 185 ? -5.590 -9.682 1.875 1.00 98.62 185 LEU A N 1
ATOM 1435 C CA . LEU A 1 185 ? -7.005 -9.980 2.035 1.00 98.62 185 LEU A CA 1
ATOM 1436 C C . LEU A 1 185 ? -7.199 -11.506 1.998 1.00 98.62 185 LEU A C 1
ATOM 1438 O O . LEU A 1 185 ? -6.481 -12.169 1.243 1.00 98.62 185 LEU A O 1
ATOM 1442 N N . PRO A 1 186 ? -8.147 -12.071 2.771 1.00 98.19 186 PRO A N 1
ATOM 1443 C CA . PRO A 1 186 ? -8.383 -13.512 2.813 1.00 98.19 186 PRO A CA 1
ATOM 1444 C C . PRO A 1 186 ? -8.699 -14.124 1.447 1.00 98.19 186 PRO A C 1
ATOM 1446 O O . PRO A 1 186 ? -9.145 -13.443 0.520 1.00 98.19 186 PRO A O 1
ATOM 1449 N N . ALA A 1 187 ? -8.502 -15.438 1.346 1.00 98.00 187 ALA A N 1
ATOM 1450 C CA . ALA A 1 187 ? -8.814 -16.194 0.140 1.00 98.00 187 ALA A CA 1
ATOM 1451 C C . ALA A 1 187 ? -10.269 -15.986 -0.321 1.00 98.00 187 ALA A C 1
ATOM 1453 O O . ALA A 1 187 ? -11.196 -15.962 0.489 1.00 98.00 187 ALA A O 1
ATOM 1454 N N . GLY A 1 188 ? -10.464 -15.851 -1.636 1.00 96.69 188 GLY A N 1
ATOM 1455 C CA . GLY A 1 188 ? -11.774 -15.599 -2.249 1.00 96.69 188 GLY A CA 1
ATOM 1456 C C . GLY A 1 188 ? -12.121 -14.118 -2.448 1.00 96.69 188 GLY A C 1
ATOM 1457 O O . GLY A 1 188 ? -13.152 -13.821 -3.050 1.00 96.69 188 GLY A O 1
ATOM 1458 N N . MET A 1 189 ? -11.269 -13.188 -2.003 1.00 97.88 189 MET A N 1
ATOM 1459 C CA . MET A 1 189 ? -11.373 -11.753 -2.304 1.00 97.88 189 MET A CA 1
ATOM 1460 C C . MET A 1 189 ? -10.865 -11.462 -3.725 1.00 97.88 189 MET A C 1
ATOM 1462 O O . MET A 1 189 ? -9.752 -10.975 -3.920 1.00 97.88 189 MET A O 1
ATOM 1466 N N . GLU A 1 190 ? -11.676 -11.828 -4.715 1.00 98.19 190 GLU A N 1
ATOM 1467 C CA . GLU A 1 190 ? -11.286 -11.937 -6.128 1.00 98.19 190 GLU A CA 1
ATOM 1468 C C . GLU A 1 190 ? -11.869 -10.838 -7.025 1.00 98.19 190 GLU A C 1
ATOM 1470 O O . GLU A 1 190 ? -11.338 -10.581 -8.105 1.00 98.19 190 GLU A O 1
ATOM 1475 N N . GLN A 1 191 ? -12.964 -10.194 -6.617 1.00 98.31 191 GLN A N 1
ATOM 1476 C CA . GLN A 1 191 ? -13.648 -9.182 -7.421 1.00 98.31 191 GLN A CA 1
ATOM 1477 C C . GLN A 1 191 ? -12.999 -7.821 -7.204 1.00 98.31 191 GLN A C 1
ATOM 1479 O O . GLN A 1 191 ? -12.818 -7.395 -6.065 1.00 98.31 191 GLN A O 1
ATOM 1484 N N . VAL A 1 192 ? -12.670 -7.127 -8.293 1.00 98.56 192 VAL A N 1
ATOM 1485 C CA . VAL A 1 192 ? -12.044 -5.807 -8.243 1.00 98.56 192 VAL A CA 1
ATOM 1486 C C . VAL A 1 192 ? -12.854 -4.801 -9.041 1.00 98.56 192 VAL A C 1
ATOM 1488 O O . VAL A 1 192 ? -13.043 -4.952 -10.246 1.00 98.56 192 VAL A O 1
ATOM 1491 N N . GLU A 1 193 ? -13.247 -3.711 -8.396 1.00 98.19 193 GLU A N 1
ATOM 1492 C CA . GLU A 1 193 ? -13.790 -2.527 -9.060 1.00 98.19 193 GLU A CA 1
ATOM 1493 C C . GLU A 1 193 ? -12.940 -1.311 -8.715 1.00 98.19 193 GLU A C 1
ATOM 1495 O O . GLU A 1 193 ? -12.537 -1.135 -7.571 1.00 98.19 193 GLU A O 1
ATOM 1500 N N . TYR A 1 194 ? -12.659 -0.437 -9.676 1.00 98.44 194 TYR A N 1
ATOM 1501 C CA . TYR A 1 194 ? -11.905 0.781 -9.387 1.00 98.44 194 TYR A CA 1
ATOM 1502 C C . TYR A 1 194 ? -12.276 1.935 -10.310 1.00 98.44 194 TYR A C 1
ATOM 1504 O O . TYR A 1 194 ? -12.731 1.750 -11.444 1.00 98.44 194 TYR A O 1
ATOM 1512 N N . ARG A 1 195 ? -12.046 3.158 -9.827 1.00 98.38 195 ARG A N 1
ATOM 1513 C CA . ARG A 1 195 ? -12.105 4.382 -10.627 1.00 98.38 195 ARG A CA 1
ATOM 1514 C C . ARG A 1 195 ? -10.713 4.985 -10.729 1.00 98.38 195 ARG A C 1
ATOM 1516 O O . ARG A 1 195 ? -10.166 5.464 -9.743 1.00 98.38 195 ARG A O 1
ATOM 1523 N N . GLY A 1 196 ? -10.149 4.980 -11.929 1.00 97.50 196 GLY A N 1
ATOM 1524 C CA . GLY A 1 196 ? -8.763 5.372 -12.179 1.00 97.50 196 GLY A CA 1
ATOM 1525 C C . GLY A 1 196 ? -8.413 5.247 -13.655 1.00 97.50 196 GLY A C 1
ATOM 1526 O O . GLY A 1 196 ? -9.308 5.261 -14.504 1.00 97.50 196 GLY A O 1
ATOM 1527 N N . PHE A 1 197 ? -7.126 5.131 -13.974 1.00 98.25 197 PHE A N 1
ATOM 1528 C CA . PHE A 1 197 ? -6.675 4.871 -15.340 1.00 98.25 197 PHE A CA 1
ATOM 1529 C C . PHE A 1 197 ? -6.707 3.364 -15.673 1.00 98.25 197 PHE A C 1
ATOM 1531 O O . PHE A 1 197 ? -6.228 2.529 -14.907 1.00 98.25 197 PHE A O 1
ATOM 1538 N N . GLY A 1 198 ? -7.291 3.010 -16.822 1.00 97.38 198 GLY A N 1
ATOM 1539 C CA . GLY A 1 198 ? -7.429 1.631 -17.312 1.00 97.38 198 GLY A CA 1
ATOM 1540 C C . GLY A 1 198 ? -7.807 1.556 -18.803 1.00 97.38 198 GLY A C 1
ATOM 1541 O O . GLY A 1 198 ? -7.863 2.592 -19.474 1.00 97.38 198 GLY A O 1
ATOM 1542 N N . PRO A 1 199 ? -8.092 0.363 -19.360 1.00 96.06 199 PRO A N 1
ATOM 1543 C CA . PRO A 1 199 ? -8.384 -0.896 -18.663 1.00 96.06 199 PRO A CA 1
ATOM 1544 C C . PRO A 1 199 ? -7.168 -1.779 -18.351 1.00 96.06 199 PRO A C 1
ATOM 1546 O O . PRO A 1 199 ? -7.300 -2.699 -17.553 1.00 96.06 199 PRO A O 1
ATOM 1549 N N . HIS A 1 200 ? -6.000 -1.532 -18.945 1.00 97.06 200 HIS A N 1
ATOM 1550 C CA . HIS A 1 200 ? -4.752 -2.261 -18.665 1.00 97.06 200 HIS A CA 1
ATOM 1551 C C . HIS A 1 200 ? -3.849 -1.492 -17.689 1.00 97.06 200 HIS A C 1
ATOM 1553 O O . HIS A 1 200 ? -4.226 -0.425 -17.190 1.00 97.06 200 HIS A O 1
ATOM 1559 N N . GLU A 1 201 ? -2.714 -2.086 -17.321 1.00 98.00 201 GLU A N 1
ATOM 1560 C CA . GLU A 1 201 ? -1.793 -1.502 -16.345 1.00 98.00 201 GLU A CA 1
ATOM 1561 C C . GLU A 1 201 ? -1.280 -0.119 -16.775 1.00 98.00 201 GLU A C 1
ATOM 1563 O O . GLU A 1 201 ? -1.148 0.198 -17.960 1.00 98.00 201 GLU A O 1
ATOM 1568 N N . SER A 1 202 ? -0.994 0.729 -15.793 1.00 98.44 202 SER A N 1
ATOM 1569 C CA . SER A 1 202 ? -0.523 2.088 -16.006 1.00 98.44 202 SER A CA 1
ATOM 1570 C C . SER A 1 202 ? 0.369 2.575 -14.872 1.00 98.44 202 SER A C 1
ATOM 1572 O O . SER A 1 202 ? 0.152 2.270 -13.704 1.00 98.44 202 SER A O 1
ATOM 1574 N N . TYR A 1 203 ? 1.367 3.372 -15.244 1.00 98.44 203 TYR A N 1
ATOM 1575 C CA . TYR A 1 203 ? 2.405 3.909 -14.366 1.00 98.44 203 TYR A CA 1
ATOM 1576 C C . TYR A 1 203 ? 2.532 5.419 -14.580 1.00 98.44 203 TYR A C 1
ATOM 1578 O O . TYR A 1 203 ? 1.981 5.971 -15.534 1.00 98.44 203 TYR A O 1
ATOM 1586 N N . VAL A 1 204 ? 3.275 6.113 -13.715 1.00 97.75 204 VAL A N 1
ATOM 1587 C CA . VAL A 1 204 ? 3.399 7.581 -13.776 1.00 97.75 204 VAL A CA 1
ATOM 1588 C C . VAL A 1 204 ? 3.909 8.095 -15.137 1.00 97.75 204 VAL A C 1
ATOM 1590 O O . VAL A 1 204 ? 3.465 9.148 -15.592 1.00 97.75 204 VAL A O 1
ATOM 1593 N N . ASP A 1 205 ? 4.764 7.327 -15.813 1.00 98.00 205 ASP A N 1
ATOM 1594 C CA . ASP A 1 205 ? 5.367 7.614 -17.121 1.00 98.00 205 ASP A CA 1
ATOM 1595 C C . ASP A 1 205 ? 4.870 6.698 -18.261 1.00 98.00 205 ASP A C 1
ATOM 1597 O O . ASP A 1 205 ? 5.097 6.996 -19.431 1.00 98.00 205 ASP A O 1
ATOM 1601 N N . LYS A 1 206 ? 4.127 5.626 -17.946 1.00 97.44 206 LYS A N 1
ATOM 1602 C CA . LYS A 1 206 ? 3.528 4.677 -18.907 1.00 97.44 206 LYS A CA 1
ATOM 1603 C C . LYS A 1 206 ? 2.005 4.630 -18.738 1.00 97.44 206 LYS A C 1
ATOM 1605 O O . LYS A 1 206 ? 1.474 3.705 -18.130 1.00 97.44 206 LYS A O 1
ATOM 1610 N N . ARG A 1 207 ? 1.289 5.648 -19.234 1.00 97.56 207 ARG A N 1
ATOM 1611 C CA . ARG A 1 207 ? -0.181 5.773 -19.046 1.00 97.56 207 ARG A CA 1
ATOM 1612 C C . ARG A 1 207 ? -0.972 6.436 -20.176 1.00 97.56 207 ARG A C 1
ATOM 1614 O O . ARG A 1 207 ? -2.169 6.634 -20.039 1.00 97.56 207 ARG A O 1
ATOM 1621 N N . GLN A 1 208 ? -0.349 6.835 -21.280 1.00 97.56 208 GLN A N 1
ATOM 1622 C CA . GLN A 1 208 ? -1.079 7.565 -22.331 1.00 97.56 208 GLN A CA 1
ATOM 1623 C C . GLN A 1 208 ? -2.016 6.673 -23.164 1.00 97.56 208 GLN A C 1
ATOM 1625 O O . GLN A 1 208 ? -2.911 7.185 -23.825 1.00 97.56 208 GLN A O 1
ATOM 1630 N N . SER A 1 209 ? -1.838 5.349 -23.116 1.00 97.31 209 SER A N 1
ATOM 1631 C CA . SER A 1 209 ? -2.699 4.376 -23.805 1.00 97.31 209 SER A CA 1
ATOM 1632 C C . SER A 1 209 ? -3.947 3.975 -23.010 1.00 97.31 209 SER A C 1
ATOM 1634 O O . SER A 1 209 ? -4.791 3.249 -23.531 1.00 97.31 209 SER A O 1
ATOM 1636 N N . VAL A 1 210 ? -4.076 4.431 -21.762 1.00 98.00 210 VAL A N 1
ATOM 1637 C CA . VAL A 1 210 ? -5.231 4.173 -20.893 1.00 98.00 210 VAL A CA 1
ATOM 1638 C C . VAL A 1 210 ? -6.084 5.429 -20.735 1.00 98.00 210 VAL A C 1
ATOM 1640 O O . VAL A 1 210 ? -5.610 6.555 -20.875 1.00 98.00 210 VAL A O 1
ATOM 1643 N N . ARG A 1 211 ? -7.361 5.243 -20.398 1.00 97.88 211 ARG A N 1
ATOM 1644 C CA . ARG A 1 211 ? -8.318 6.323 -20.128 1.00 97.88 211 ARG A CA 1
ATOM 1645 C C . ARG A 1 211 ? -8.758 6.304 -18.674 1.00 97.88 211 ARG A C 1
ATOM 1647 O O . ARG A 1 211 ? -8.790 5.251 -18.040 1.00 97.88 211 ARG A O 1
ATOM 1654 N N . LYS A 1 212 ? -9.152 7.468 -18.160 1.00 97.69 212 LYS A N 1
ATOM 1655 C CA . LYS A 1 212 ? -9.755 7.570 -16.832 1.00 97.69 212 LYS A CA 1
ATOM 1656 C C . LYS A 1 212 ? -11.220 7.130 -16.889 1.00 97.69 212 LYS A C 1
ATOM 1658 O O . LYS A 1 212 ? -11.958 7.567 -17.771 1.00 97.69 212 LYS A O 1
ATOM 1663 N N . GLY A 1 213 ? -11.645 6.269 -15.973 1.00 97.94 213 GLY A N 1
ATOM 1664 C CA . GLY A 1 213 ? -13.004 5.727 -15.950 1.00 97.94 213 GLY A CA 1
ATOM 1665 C C . GLY A 1 213 ? -13.247 4.794 -14.769 1.00 97.94 213 GLY A C 1
ATOM 1666 O O . GLY A 1 213 ? -12.410 4.700 -13.874 1.00 97.94 213 GLY A O 1
ATOM 1667 N N . ARG A 1 214 ? -14.402 4.122 -14.774 1.00 98.25 214 ARG A N 1
ATOM 1668 C CA . ARG A 1 214 ? -14.705 2.993 -13.884 1.00 98.25 214 ARG A CA 1
ATOM 1669 C C . ARG A 1 214 ? -14.436 1.689 -14.627 1.00 98.25 214 ARG A C 1
ATOM 1671 O O . ARG A 1 214 ? -14.844 1.561 -15.782 1.00 98.25 214 ARG A O 1
ATOM 1678 N N . PHE A 1 215 ? -13.779 0.753 -13.962 1.00 98.38 215 PHE A N 1
ATOM 1679 C CA . PHE A 1 215 ? -13.426 -0.553 -14.504 1.00 98.38 215 PHE A CA 1
ATOM 1680 C C . PHE A 1 215 ? -13.730 -1.639 -13.473 1.00 98.38 215 PHE A C 1
ATOM 1682 O O . PHE A 1 215 ? -13.668 -1.384 -12.270 1.00 98.38 215 PHE A O 1
ATOM 1689 N N . ALA A 1 216 ? -14.045 -2.833 -13.965 1.00 97.69 216 ALA A N 1
ATOM 1690 C CA . ALA A 1 216 ? -14.220 -4.040 -13.171 1.00 97.69 216 ALA A CA 1
ATOM 1691 C C . ALA A 1 216 ? -13.324 -5.144 -13.748 1.00 97.69 216 ALA A C 1
ATOM 1693 O O . ALA A 1 216 ? -13.140 -5.213 -14.966 1.00 97.69 216 ALA A O 1
ATOM 1694 N N . SER A 1 217 ? -12.747 -5.965 -12.878 1.00 97.56 217 SER A N 1
ATOM 1695 C CA . SER A 1 217 ? -11.842 -7.071 -13.200 1.00 97.56 217 SER A CA 1
ATOM 1696 C C . SER A 1 217 ? -11.900 -8.115 -12.082 1.00 97.56 217 SER A C 1
ATOM 1698 O O . SER A 1 217 ? -12.528 -7.897 -11.049 1.00 97.56 217 SER A O 1
ATOM 1700 N N . THR A 1 218 ? -11.205 -9.231 -12.265 1.00 98.38 218 THR A N 1
ATOM 1701 C CA . THR A 1 218 ? -10.771 -10.086 -11.155 1.00 98.38 218 THR A CA 1
ATOM 1702 C C . THR A 1 218 ? -9.316 -9.796 -10.795 1.00 98.38 218 THR A C 1
ATOM 1704 O O . THR A 1 218 ? -8.613 -9.156 -11.587 1.00 98.38 218 THR A O 1
ATOM 1707 N N . VAL A 1 219 ? -8.851 -10.277 -9.639 1.00 98.50 219 VAL A N 1
ATOM 1708 C CA . VAL A 1 219 ? -7.431 -10.219 -9.243 1.00 98.50 219 VAL A CA 1
ATOM 1709 C C . VAL A 1 219 ? -6.555 -10.906 -10.294 1.00 98.50 219 VAL A C 1
ATOM 1711 O O . VAL A 1 219 ? -5.591 -10.308 -10.769 1.00 98.50 219 VAL A O 1
ATOM 1714 N N . ASP A 1 220 ? -6.940 -12.100 -10.753 1.00 97.62 220 ASP A N 1
ATOM 1715 C CA . ASP A 1 220 ? -6.245 -12.794 -11.848 1.00 97.62 220 ASP A CA 1
ATOM 1716 C C . ASP A 1 220 ? -6.265 -11.983 -13.162 1.00 97.62 220 ASP A C 1
ATOM 1718 O O . ASP A 1 220 ? -5.272 -11.939 -13.882 1.00 97.62 220 ASP A O 1
ATOM 1722 N N . GLY A 1 221 ? -7.361 -11.277 -13.463 1.00 97.50 221 GLY A N 1
ATOM 1723 C CA . GLY A 1 221 ? -7.461 -10.403 -14.639 1.00 97.50 221 GLY A CA 1
ATOM 1724 C C . GLY A 1 221 ? -6.613 -9.128 -14.554 1.00 97.50 221 GLY A C 1
ATOM 1725 O O . GLY A 1 221 ? -6.427 -8.440 -15.559 1.00 97.50 221 GLY A O 1
ATOM 1726 N N . MET A 1 222 ? -6.098 -8.791 -13.367 1.00 97.44 222 MET A N 1
ATOM 1727 C CA . MET A 1 222 ? -5.170 -7.676 -13.186 1.00 97.44 222 MET A CA 1
ATOM 1728 C C . MET A 1 222 ? -3.704 -8.057 -13.394 1.00 97.44 222 MET A C 1
ATOM 1730 O O . MET A 1 222 ? -2.889 -7.144 -13.546 1.00 97.44 222 MET A O 1
ATOM 1734 N N . PHE A 1 223 ? -3.379 -9.352 -13.397 1.00 97.12 223 PHE A N 1
ATOM 1735 C CA . PHE A 1 223 ? -2.021 -9.858 -13.553 1.00 97.12 223 PHE A CA 1
ATOM 1736 C C . PHE A 1 223 ? -1.567 -9.807 -15.017 1.00 97.12 223 PHE A C 1
ATOM 1738 O O . PHE A 1 223 ? -2.269 -10.275 -15.912 1.00 97.12 223 PHE A O 1
ATOM 1745 N N . GLU A 1 224 ? -0.366 -9.278 -15.256 1.00 96.50 224 GLU A N 1
ATOM 1746 C CA . GLU A 1 224 ? 0.290 -9.341 -16.566 1.00 96.50 224 GLU A CA 1
ATOM 1747 C C . GLU A 1 224 ? 1.432 -10.362 -16.519 1.00 96.50 224 GLU A C 1
ATOM 1749 O O . GLU A 1 224 ? 2.388 -10.227 -15.749 1.00 96.50 224 GLU A O 1
ATOM 1754 N N . SER A 1 225 ? 1.339 -11.392 -17.361 1.00 96.12 225 SER A N 1
ATOM 1755 C CA . SER A 1 225 ? 2.255 -12.534 -17.354 1.00 96.12 225 SER A CA 1
ATOM 1756 C C . SER A 1 225 ? 3.491 -12.270 -18.221 1.00 96.12 225 SER A C 1
ATOM 1758 O O . SER A 1 225 ? 3.688 -12.910 -19.258 1.00 96.12 225 SER A O 1
ATOM 1760 N N . TYR A 1 226 ? 4.347 -11.346 -17.783 1.00 97.56 226 TYR A N 1
ATOM 1761 C CA . TYR A 1 226 ? 5.649 -11.103 -18.413 1.00 97.56 226 TYR A CA 1
ATOM 1762 C C . TYR A 1 226 ? 6.527 -12.366 -18.426 1.00 97.56 226 TYR A C 1
ATOM 1764 O O . TYR A 1 226 ? 6.517 -13.143 -17.476 1.00 97.56 226 TYR A O 1
ATOM 1772 N N . ILE A 1 227 ? 7.308 -12.563 -19.501 1.00 96.69 227 ILE A N 1
ATOM 1773 C CA . ILE A 1 227 ? 8.189 -13.739 -19.673 1.00 96.69 227 ILE A CA 1
ATOM 1774 C C . ILE A 1 227 ? 9.162 -13.872 -18.493 1.00 96.69 227 ILE A C 1
ATOM 1776 O O . ILE A 1 227 ? 9.262 -14.947 -17.903 1.00 96.69 227 ILE A O 1
ATOM 1780 N N . MET A 1 228 ? 9.845 -12.772 -18.157 1.00 97.00 228 MET A N 1
ATOM 1781 C CA . MET A 1 228 ? 10.576 -12.615 -16.902 1.00 97.00 228 MET A CA 1
ATOM 1782 C C . MET A 1 228 ? 9.609 -12.022 -15.867 1.00 97.00 228 MET A C 1
ATOM 1784 O O . MET A 1 228 ? 9.115 -10.912 -16.092 1.00 97.00 228 MET A O 1
ATOM 1788 N N . PRO A 1 229 ? 9.304 -12.725 -14.761 1.00 98.31 229 PRO A N 1
ATOM 1789 C CA . PRO A 1 229 ? 8.473 -12.175 -13.697 1.00 98.31 229 PRO A CA 1
ATOM 1790 C C . PRO A 1 229 ? 9.045 -10.861 -13.147 1.00 98.31 229 PRO A C 1
ATOM 1792 O O . PRO A 1 229 ? 10.215 -10.779 -12.789 1.00 98.31 229 PRO A O 1
ATOM 1795 N N . GLN A 1 230 ? 8.210 -9.824 -13.090 1.00 98.38 230 GLN A N 1
ATOM 1796 C CA . GLN A 1 230 ? 8.584 -8.479 -12.641 1.00 98.38 230 GLN A CA 1
ATOM 1797 C C . GLN A 1 230 ? 7.345 -7.692 -12.182 1.00 98.38 230 GLN A C 1
ATOM 1799 O O . GLN A 1 230 ? 6.221 -8.188 -12.314 1.00 98.38 230 GLN A O 1
ATOM 1804 N N . GLU A 1 231 ? 7.523 -6.473 -11.651 1.00 98.50 231 GLU A N 1
ATOM 1805 C CA . GLU A 1 231 ? 6.403 -5.596 -11.262 1.00 98.50 231 GLU A CA 1
ATOM 1806 C C . GLU A 1 231 ? 5.397 -5.433 -12.409 1.00 98.50 231 GLU A C 1
ATOM 1808 O O . GLU A 1 231 ? 5.772 -5.114 -13.540 1.00 98.50 231 GLU A O 1
ATOM 1813 N N . ASN A 1 232 ? 4.114 -5.613 -12.097 1.00 98.25 232 ASN A N 1
ATOM 1814 C CA . ASN A 1 232 ? 3.026 -5.557 -13.065 1.00 98.25 232 ASN A CA 1
ATOM 1815 C C . ASN A 1 232 ? 1.685 -5.169 -12.420 1.00 98.25 232 ASN A C 1
ATOM 1817 O O . ASN A 1 232 ? 1.523 -5.209 -11.201 1.00 98.25 232 ASN A O 1
ATOM 1821 N N . GLY A 1 233 ? 0.707 -4.799 -13.248 1.00 97.56 233 GLY A N 1
ATOM 1822 C CA . GLY A 1 233 ? -0.700 -4.696 -12.847 1.00 97.56 233 GLY A CA 1
ATOM 1823 C C . GLY A 1 233 ? -1.087 -3.406 -12.115 1.00 97.56 233 GLY A C 1
ATOM 1824 O O . GLY A 1 233 ? -2.212 -3.295 -11.618 1.00 97.56 233 GLY A O 1
ATOM 1825 N N . SER A 1 234 ? -0.190 -2.419 -12.020 1.00 98.31 234 SER A N 1
ATOM 1826 C CA . SER A 1 234 ? -0.481 -1.142 -11.351 1.00 98.31 234 SER A CA 1
ATOM 1827 C C . SER A 1 234 ? -1.555 -0.325 -12.076 1.00 98.31 234 SER A C 1
ATOM 1829 O O . SER A 1 234 ? -1.635 -0.321 -13.304 1.00 98.31 234 SER A O 1
ATOM 1831 N N . ARG A 1 235 ? -2.387 0.392 -11.316 1.00 98.31 235 ARG A N 1
ATOM 1832 C CA . ARG A 1 235 ? -3.437 1.310 -11.781 1.00 98.31 235 ARG A CA 1
ATOM 1833 C C . ARG A 1 235 ? -3.143 2.700 -11.239 1.00 98.31 235 ARG A C 1
ATOM 1835 O O . ARG A 1 235 ? -3.511 3.045 -10.112 1.00 98.31 235 ARG A O 1
ATOM 1842 N N . TYR A 1 236 ? -2.439 3.489 -12.042 1.00 97.94 236 TYR A N 1
ATOM 1843 C CA . TYR A 1 236 ? -2.068 4.851 -11.689 1.00 97.94 236 TYR A CA 1
ATOM 1844 C C . TYR A 1 236 ? -3.303 5.749 -11.505 1.00 97.94 236 TYR A C 1
ATOM 1846 O O . TYR A 1 236 ? -4.292 5.630 -12.231 1.00 97.94 236 TYR A O 1
ATOM 1854 N N . GLY A 1 237 ? -3.222 6.702 -10.570 1.00 97.19 237 GLY A N 1
ATOM 1855 C CA . GLY A 1 237 ? -4.218 7.766 -10.409 1.00 97.19 237 GLY A CA 1
ATOM 1856 C C . GLY A 1 237 ? -5.614 7.253 -10.051 1.00 97.19 237 GLY A C 1
ATOM 1857 O O . GLY A 1 237 ? -6.611 7.788 -10.544 1.00 97.19 237 GLY A O 1
ATOM 1858 N N . THR A 1 238 ? -5.669 6.201 -9.239 1.00 98.44 238 THR A N 1
ATOM 1859 C CA . THR A 1 238 ? -6.893 5.607 -8.708 1.00 98.44 238 THR A CA 1
ATOM 1860 C C . THR A 1 238 ? -7.471 6.503 -7.615 1.00 98.44 238 THR A C 1
ATOM 1862 O O . THR A 1 238 ? -6.768 6.912 -6.698 1.00 98.44 238 THR A O 1
ATOM 1865 N N . GLU A 1 239 ? -8.751 6.846 -7.738 1.00 97.88 239 GLU A N 1
ATOM 1866 C CA . GLU A 1 239 ? -9.502 7.662 -6.771 1.00 97.88 239 GLU A CA 1
ATOM 1867 C C . GLU A 1 239 ? -10.127 6.781 -5.686 1.00 97.88 239 GLU A C 1
ATOM 1869 O O . GLU A 1 239 ? -10.147 7.131 -4.507 1.00 97.88 239 GLU A O 1
ATOM 1874 N N . TRP A 1 240 ? -10.632 5.618 -6.098 1.00 98.31 240 TRP A N 1
ATOM 1875 C CA . TRP A 1 240 ? -11.110 4.575 -5.206 1.00 98.31 240 TRP A CA 1
ATOM 1876 C C . TRP A 1 240 ? -10.996 3.204 -5.868 1.00 98.31 240 TRP A C 1
ATOM 1878 O O . TRP A 1 240 ? -11.052 3.094 -7.097 1.00 98.31 240 TRP A O 1
ATOM 1888 N N . ALA A 1 241 ? -10.885 2.169 -5.043 1.00 98.50 241 ALA A N 1
ATOM 1889 C CA . ALA A 1 241 ? -10.948 0.771 -5.451 1.00 98.50 241 ALA A CA 1
ATOM 1890 C C . ALA A 1 241 ? -11.759 -0.039 -4.433 1.00 98.50 241 ALA A C 1
ATOM 1892 O O . ALA A 1 241 ? -11.834 0.338 -3.270 1.00 98.50 241 ALA A O 1
ATOM 1893 N N . VAL A 1 242 ? -12.364 -1.136 -4.860 1.00 98.56 242 VAL A N 1
ATOM 1894 C CA . VAL A 1 242 ? -13.047 -2.123 -4.026 1.00 98.56 242 VAL A CA 1
ATOM 1895 C C . VAL A 1 242 ? -12.461 -3.477 -4.379 1.00 98.56 242 VAL A C 1
ATOM 1897 O O . VAL A 1 242 ? -12.367 -3.807 -5.560 1.00 98.56 242 VAL A O 1
ATOM 1900 N N . VAL A 1 243 ? -12.065 -4.238 -3.361 1.00 98.56 243 VAL A N 1
ATOM 1901 C CA . VAL A 1 243 ? -11.703 -5.649 -3.500 1.00 98.56 243 VAL A CA 1
ATOM 1902 C C . VAL A 1 243 ? -12.622 -6.451 -2.592 1.00 98.56 243 VAL A C 1
ATOM 1904 O O . VAL A 1 243 ? -12.655 -6.212 -1.383 1.00 98.56 243 VAL A O 1
ATOM 1907 N N . SER A 1 244 ? -13.401 -7.352 -3.179 1.00 97.88 244 SER A N 1
ATOM 1908 C CA . SER A 1 244 ? -14.462 -8.081 -2.488 1.00 97.88 244 SER A CA 1
ATOM 1909 C C . SER A 1 244 ? -14.556 -9.534 -2.932 1.00 97.88 244 SER A C 1
ATOM 1911 O O . SER A 1 244 ? -13.978 -9.956 -3.936 1.00 97.88 244 SER A O 1
ATOM 1913 N N . ASN A 1 245 ? -15.282 -10.322 -2.150 1.00 96.38 245 ASN A N 1
ATOM 1914 C CA . ASN A 1 245 ? -15.646 -11.680 -2.508 1.00 96.38 245 ASN A CA 1
ATOM 1915 C C . ASN A 1 245 ? -16.891 -11.710 -3.416 1.00 96.38 245 ASN A C 1
ATOM 1917 O O . ASN A 1 245 ? -17.508 -10.684 -3.707 1.00 96.38 245 ASN A O 1
ATOM 1921 N N . GLU A 1 246 ? -17.294 -12.904 -3.853 1.00 93.69 246 GLU A N 1
ATOM 1922 C CA . GLU A 1 246 ? -18.474 -13.086 -4.715 1.00 93.69 246 GLU A CA 1
ATOM 1923 C C . GLU A 1 246 ? -19.789 -12.611 -4.075 1.00 93.69 246 GLU A C 1
ATOM 1925 O O . GLU A 1 246 ? -20.709 -12.210 -4.785 1.00 93.69 246 GLU A O 1
ATOM 1930 N N . GLN A 1 247 ? -19.873 -12.617 -2.741 1.00 92.06 247 GLN A N 1
ATOM 1931 C CA . GLN A 1 247 ? -21.033 -12.123 -1.989 1.00 92.06 247 GLN A CA 1
ATOM 1932 C C . GLN A 1 247 ? -21.013 -10.596 -1.825 1.00 92.06 247 GLN A C 1
ATOM 1934 O O . GLN A 1 247 ? -21.934 -10.030 -1.248 1.00 92.06 247 GLN A O 1
ATOM 1939 N N . GLY A 1 248 ? -19.972 -9.916 -2.312 1.00 92.69 248 GLY A N 1
ATOM 1940 C CA . GLY A 1 248 ? -19.834 -8.471 -2.214 1.00 92.69 248 GLY A CA 1
ATOM 1941 C C . GLY A 1 248 ? -19.292 -7.965 -0.878 1.00 92.69 248 GLY A C 1
ATOM 1942 O O . GLY A 1 248 ? -19.253 -6.752 -0.690 1.00 92.69 248 GLY A O 1
ATOM 1943 N N . MET A 1 249 ? -18.864 -8.847 0.030 1.00 95.31 249 MET A N 1
ATOM 1944 C CA . MET A 1 249 ? -18.163 -8.463 1.259 1.00 95.31 249 MET A CA 1
ATOM 1945 C C . MET A 1 249 ? -16.699 -8.170 0.937 1.00 95.31 249 MET A C 1
ATOM 1947 O O . MET A 1 249 ? -16.043 -8.972 0.271 1.00 95.31 249 MET A O 1
ATOM 1951 N N . GLY A 1 250 ? -16.168 -7.041 1.397 1.00 96.75 250 GLY A N 1
ATOM 1952 C CA . GLY A 1 250 ? -14.791 -6.673 1.094 1.00 96.75 250 GLY A CA 1
ATOM 1953 C C . GLY A 1 250 ? -14.338 -5.357 1.703 1.00 96.75 250 GLY A C 1
ATOM 1954 O O . GLY A 1 250 ? -14.901 -4.856 2.677 1.00 96.75 250 GLY A O 1
ATOM 1955 N N . LEU A 1 251 ? -13.294 -4.793 1.101 1.00 97.94 251 LEU A N 1
ATOM 1956 C CA . LEU A 1 251 ? -12.734 -3.505 1.482 1.00 97.94 251 LEU A CA 1
ATOM 1957 C C . LEU A 1 251 ? -12.805 -2.531 0.314 1.00 97.94 251 LEU A C 1
ATOM 1959 O O . LEU A 1 251 ? -12.332 -2.807 -0.791 1.00 97.94 251 LEU A O 1
ATOM 1963 N N . ARG A 1 252 ? -13.356 -1.355 0.598 1.00 98.25 252 ARG A N 1
ATOM 1964 C CA . ARG A 1 252 ? -13.257 -0.172 -0.241 1.00 98.25 252 ARG A CA 1
ATOM 1965 C C . ARG A 1 252 ? -12.098 0.688 0.243 1.00 98.25 252 ARG A C 1
ATOM 1967 O O . ARG A 1 252 ? -11.969 0.999 1.425 1.00 98.25 252 ARG A O 1
ATOM 1974 N N . PHE A 1 253 ? -11.287 1.116 -0.706 1.00 98.44 253 PHE A N 1
ATOM 1975 C CA . PHE A 1 253 ? -10.140 1.983 -0.525 1.00 98.44 253 PHE A CA 1
ATOM 1976 C C . PHE A 1 253 ? -10.424 3.326 -1.178 1.00 98.44 253 PHE A C 1
ATOM 1978 O O . PHE A 1 253 ? -10.830 3.378 -2.341 1.00 98.44 253 PHE A O 1
ATOM 1985 N N . ALA A 1 254 ? -10.205 4.413 -0.450 1.00 97.31 254 ALA A N 1
ATOM 1986 C CA . ALA A 1 254 ? -10.371 5.766 -0.969 1.00 97.31 254 ALA A CA 1
ATOM 1987 C C . ALA A 1 254 ? -9.354 6.713 -0.336 1.00 97.31 254 ALA A C 1
ATOM 1989 O O . ALA A 1 254 ? -8.919 6.504 0.793 1.00 97.31 254 ALA A O 1
ATOM 1990 N N . ALA A 1 255 ? -9.003 7.779 -1.040 1.00 94.44 255 ALA A N 1
ATOM 1991 C CA . ALA A 1 255 ? -8.143 8.835 -0.524 1.00 94.44 255 ALA A CA 1
ATOM 1992 C C . ALA A 1 255 ? -8.566 10.180 -1.124 1.00 94.44 255 ALA A C 1
ATOM 1994 O O . ALA A 1 255 ? -9.226 10.221 -2.162 1.00 94.44 255 ALA A O 1
ATOM 1995 N N . GLU A 1 256 ? -8.203 11.281 -0.466 1.00 91.81 256 GLU A N 1
ATOM 1996 C CA . GLU A 1 256 ? -8.442 12.625 -1.006 1.00 91.81 256 GLU A CA 1
ATOM 1997 C C . GLU A 1 256 ? -7.597 12.870 -2.267 1.00 91.81 256 GLU A C 1
ATOM 1999 O O . GLU A 1 256 ? -8.099 13.349 -3.284 1.00 91.81 256 GLU A O 1
ATOM 2004 N N . ALA A 1 257 ? -6.321 12.479 -2.218 1.00 94.88 257 ALA A N 1
ATOM 2005 C CA . ALA A 1 257 ? -5.430 12.476 -3.369 1.00 94.88 257 ALA A CA 1
ATOM 2006 C C . ALA A 1 257 ? -5.450 11.100 -4.065 1.00 94.88 257 ALA A C 1
ATOM 2008 O O . ALA A 1 257 ? -5.451 10.077 -3.378 1.00 94.88 257 ALA A O 1
ATOM 2009 N N . PRO A 1 258 ? -5.414 11.036 -5.410 1.00 95.88 258 PRO A N 1
ATOM 2010 C CA . PRO A 1 258 ? -5.322 9.763 -6.116 1.00 95.88 258 PRO A CA 1
ATOM 2011 C C . PRO A 1 258 ? -4.051 8.984 -5.755 1.00 95.88 258 PRO A C 1
ATOM 2013 O O . PRO A 1 258 ? -2.976 9.568 -5.629 1.00 95.88 258 PRO A O 1
ATOM 2016 N N . PHE A 1 259 ? -4.164 7.661 -5.675 1.00 97.94 259 PHE A N 1
ATOM 2017 C CA . PHE A 1 259 ? -3.079 6.732 -5.345 1.00 97.94 259 PHE A CA 1
ATOM 2018 C C . PHE A 1 259 ? -2.794 5.771 -6.510 1.00 97.94 259 PHE A C 1
ATOM 2020 O O . PHE A 1 259 ? -3.544 5.714 -7.487 1.00 97.94 259 PHE A O 1
ATOM 2027 N N . SER A 1 260 ? -1.694 5.017 -6.445 1.00 98.06 260 SER A N 1
ATOM 2028 C CA . SER A 1 260 ? -1.492 3.871 -7.350 1.00 98.06 260 SER A CA 1
ATOM 2029 C C . SER A 1 260 ? -2.016 2.605 -6.683 1.00 98.06 260 SER A C 1
ATOM 2031 O O . SER A 1 260 ? -1.684 2.328 -5.533 1.00 98.06 260 SER A O 1
ATOM 2033 N N . PHE A 1 261 ? -2.864 1.863 -7.389 1.00 98.62 261 PHE A N 1
ATOM 2034 C CA . PHE A 1 261 ? -3.528 0.666 -6.875 1.00 98.62 261 PHE A CA 1
ATOM 2035 C C . PHE A 1 261 ? -3.010 -0.589 -7.576 1.00 98.62 261 PHE A C 1
ATOM 2037 O O . PHE A 1 261 ? -2.803 -0.578 -8.787 1.00 98.62 261 PHE A O 1
ATOM 2044 N N . ASN A 1 262 ? -2.831 -1.680 -6.840 1.00 98.12 262 ASN A N 1
ATOM 2045 C CA . ASN A 1 262 ? -2.532 -2.997 -7.397 1.00 98.12 262 ASN A CA 1
ATOM 2046 C C . ASN A 1 262 ? -3.202 -4.077 -6.538 1.00 98.12 262 ASN A C 1
ATOM 2048 O O . ASN A 1 262 ? -3.228 -3.949 -5.315 1.00 98.12 262 ASN A O 1
ATOM 2052 N N . ALA A 1 263 ? -3.726 -5.121 -7.179 1.00 98.56 263 ALA A N 1
ATOM 2053 C CA . ALA A 1 263 ? -4.208 -6.335 -6.531 1.00 98.56 263 ALA A CA 1
ATOM 2054 C C . ALA A 1 263 ? -3.640 -7.545 -7.285 1.00 98.56 263 ALA A C 1
ATOM 2056 O O . ALA A 1 263 ? -3.681 -7.567 -8.514 1.00 98.56 263 ALA A O 1
ATOM 2057 N N . SER A 1 264 ? -3.071 -8.509 -6.561 1.00 98.50 264 SER A N 1
ATOM 2058 C CA . SER A 1 264 ? -2.329 -9.635 -7.142 1.00 98.50 264 SER A CA 1
ATOM 2059 C C . SER A 1 264 ? -2.303 -10.850 -6.208 1.00 98.50 264 SER A C 1
ATOM 2061 O O . SER A 1 264 ? -2.295 -10.697 -4.988 1.00 98.50 264 SER A O 1
ATOM 2063 N N . HIS A 1 265 ? -2.190 -12.058 -6.767 1.00 98.56 265 HIS A N 1
ATOM 2064 C CA . HIS A 1 265 ? -1.856 -13.283 -6.015 1.00 98.56 265 HIS A CA 1
ATOM 2065 C C . HIS A 1 265 ? -0.352 -13.530 -5.871 1.00 98.56 265 HIS A C 1
ATOM 2067 O O . HIS A 1 265 ? 0.070 -14.585 -5.396 1.00 98.56 265 HIS A O 1
ATOM 2073 N N . TYR A 1 266 ? 0.468 -12.576 -6.294 1.00 98.38 266 TYR A N 1
ATOM 2074 C CA . TYR A 1 266 ? 1.915 -12.640 -6.186 1.00 98.38 266 TYR A CA 1
ATOM 2075 C C . TYR A 1 266 ? 2.404 -11.415 -5.437 1.00 98.38 266 TYR A C 1
ATOM 2077 O O . TYR A 1 266 ? 2.142 -10.273 -5.820 1.00 98.38 266 TYR A O 1
ATOM 2085 N N . ALA A 1 267 ? 3.125 -11.663 -4.356 1.00 97.69 267 ALA A N 1
ATOM 2086 C CA . ALA A 1 267 ? 3.830 -10.626 -3.646 1.00 97.69 267 ALA A CA 1
ATOM 2087 C C . ALA A 1 267 ? 5.049 -10.152 -4.461 1.00 97.69 267 ALA A C 1
ATOM 2089 O O . ALA A 1 267 ? 5.620 -10.941 -5.222 1.00 97.69 267 ALA A O 1
ATOM 2090 N N . PRO A 1 268 ? 5.524 -8.909 -4.256 1.00 97.81 268 PRO A N 1
ATOM 2091 C CA . PRO A 1 268 ? 6.770 -8.440 -4.860 1.00 97.81 268 PRO A CA 1
ATOM 2092 C C . PRO A 1 268 ? 7.951 -9.387 -4.617 1.00 97.81 268 PRO A C 1
ATOM 2094 O O . PRO A 1 268 ? 8.800 -9.559 -5.489 1.00 97.81 268 PRO A O 1
ATOM 2097 N N . GLU A 1 269 ? 7.998 -10.029 -3.449 1.00 97.69 269 GLU A N 1
ATOM 2098 C CA . GLU A 1 269 ? 9.042 -10.989 -3.098 1.00 97.69 269 GLU A CA 1
ATOM 2099 C C . GLU A 1 269 ? 8.968 -12.277 -3.940 1.00 97.69 269 GLU A C 1
ATOM 2101 O O . GLU A 1 269 ? 10.012 -12.805 -4.319 1.00 97.69 269 GLU A O 1
ATOM 2106 N N . ASP A 1 270 ? 7.767 -12.747 -4.302 1.00 97.94 270 ASP A N 1
ATOM 2107 C CA . ASP A 1 270 ? 7.602 -13.942 -5.146 1.00 97.94 270 ASP A CA 1
ATOM 2108 C C . ASP A 1 270 ? 8.049 -13.660 -6.585 1.00 97.94 270 ASP A C 1
ATOM 2110 O O . ASP A 1 270 ? 8.776 -14.452 -7.181 1.00 97.94 270 ASP A O 1
ATOM 2114 N N . LEU A 1 271 ? 7.652 -12.498 -7.119 1.00 98.25 271 LEU A N 1
ATOM 2115 C CA . LEU A 1 271 ? 8.052 -12.037 -8.451 1.00 98.25 271 LEU A CA 1
ATOM 2116 C C . LEU A 1 271 ? 9.566 -11.803 -8.533 1.00 98.25 271 LEU A C 1
ATOM 2118 O O . LEU A 1 271 ? 10.175 -12.134 -9.538 1.00 98.25 271 LEU A O 1
ATOM 2122 N N . THR A 1 272 ? 10.179 -11.279 -7.466 1.00 97.69 272 THR A N 1
ATOM 2123 C CA . THR A 1 272 ? 11.637 -11.064 -7.401 1.00 97.69 272 THR A CA 1
ATOM 2124 C C . THR A 1 272 ? 12.412 -12.387 -7.402 1.00 97.69 272 THR A C 1
ATOM 2126 O O . THR A 1 272 ? 13.520 -12.448 -7.929 1.00 97.69 272 THR A O 1
ATOM 2129 N N . ALA A 1 273 ? 11.865 -13.434 -6.776 1.00 97.50 273 ALA A N 1
ATOM 2130 C CA . ALA A 1 273 ? 12.538 -14.722 -6.628 1.00 97.50 273 ALA A CA 1
ATOM 2131 C C . ALA A 1 273 ? 12.434 -15.621 -7.873 1.00 97.50 273 ALA A C 1
ATOM 2133 O O . ALA A 1 273 ? 13.293 -16.481 -8.069 1.00 97.50 273 ALA A O 1
ATOM 2134 N N . ALA A 1 274 ? 11.392 -15.450 -8.688 1.00 97.69 274 ALA A N 1
ATOM 2135 C CA . ALA A 1 274 ? 11.147 -16.276 -9.864 1.00 97.69 274 ALA A CA 1
ATOM 2136 C C . ALA A 1 274 ? 11.933 -15.782 -11.088 1.00 97.69 274 ALA A C 1
ATOM 2138 O O . ALA A 1 274 ? 11.951 -14.595 -11.400 1.00 97.69 274 ALA A O 1
ATOM 2139 N N . SER A 1 275 ? 12.539 -16.713 -11.823 1.00 96.81 275 SER A N 1
ATOM 2140 C CA . SER A 1 275 ? 13.171 -16.439 -13.123 1.00 96.81 275 SER A CA 1
ATOM 2141 C C . SER A 1 275 ? 12.243 -16.744 -14.300 1.00 96.81 275 SER A C 1
ATOM 2143 O O . SER A 1 275 ? 12.477 -16.283 -15.413 1.00 96.81 275 SER A O 1
ATOM 2145 N N . HIS A 1 276 ? 11.181 -17.517 -14.065 1.00 97.12 276 HIS A N 1
ATOM 2146 C CA . HIS A 1 276 ? 10.192 -17.875 -15.077 1.00 97.12 276 HIS A CA 1
ATOM 2147 C C . HIS A 1 276 ? 8.787 -17.930 -14.478 1.00 97.12 276 HIS A C 1
ATOM 2149 O O . HIS A 1 276 ? 8.600 -18.260 -13.308 1.00 97.12 276 HIS A O 1
ATOM 2155 N N . THR A 1 277 ? 7.770 -17.683 -15.303 1.00 94.50 277 THR A N 1
ATOM 2156 C CA . THR A 1 277 ? 6.363 -17.655 -14.868 1.00 94.50 277 THR A CA 1
ATOM 2157 C C . THR A 1 277 ? 5.872 -18.965 -14.252 1.00 94.50 277 THR A C 1
ATOM 2159 O O . THR A 1 277 ? 5.076 -18.937 -13.321 1.00 94.50 277 THR A O 1
ATOM 2162 N N . TRP A 1 278 ? 6.368 -20.119 -14.708 1.00 95.00 278 TRP A N 1
ATOM 2163 C CA . TRP A 1 278 ? 5.984 -21.431 -14.169 1.00 95.00 278 TRP A CA 1
ATOM 2164 C C . TRP A 1 278 ? 6.560 -21.723 -12.772 1.00 95.00 278 TRP A C 1
ATOM 2166 O O . TRP A 1 278 ? 6.129 -22.675 -12.124 1.00 95.00 278 TRP A O 1
ATOM 2176 N N . GLU A 1 279 ? 7.513 -20.918 -12.292 1.00 97.69 279 GLU A N 1
ATOM 2177 C CA . GLU A 1 279 ? 8.043 -21.000 -10.924 1.00 97.69 279 GLU A CA 1
ATOM 2178 C C . GLU A 1 279 ? 7.142 -20.261 -9.918 1.00 97.69 279 GLU A C 1
ATOM 2180 O O . GLU A 1 279 ? 7.214 -20.519 -8.712 1.00 97.69 279 GLU A O 1
ATOM 2185 N N . LEU A 1 280 ? 6.279 -19.357 -10.402 1.00 97.44 280 LEU A N 1
ATOM 2186 C CA . LEU A 1 280 ? 5.384 -18.568 -9.565 1.00 97.44 280 LEU A CA 1
ATOM 2187 C C . LEU A 1 280 ? 4.310 -19.450 -8.924 1.00 97.44 280 LEU A C 1
ATOM 2189 O O . LEU A 1 280 ? 3.543 -20.144 -9.592 1.00 97.44 280 LEU A O 1
ATOM 2193 N N . LYS A 1 281 ? 4.206 -19.362 -7.598 1.00 97.31 281 LYS A N 1
ATOM 2194 C CA . LYS A 1 281 ? 3.172 -20.046 -6.818 1.00 97.31 281 LYS A CA 1
ATOM 2195 C C . LYS A 1 281 ? 2.078 -19.054 -6.472 1.00 97.31 281 LYS A C 1
ATOM 2197 O O . LYS A 1 281 ? 2.322 -18.116 -5.720 1.00 97.31 281 LYS A O 1
ATOM 2202 N N . ARG A 1 282 ? 0.885 -19.264 -7.033 1.00 97.69 282 ARG A N 1
ATOM 2203 C CA . ARG A 1 282 ? -0.292 -18.441 -6.732 1.00 97.69 282 ARG A CA 1
ATOM 2204 C C . ARG A 1 282 ? -0.591 -18.538 -5.235 1.00 97.69 282 ARG A C 1
ATOM 2206 O O . ARG A 1 282 ? -0.738 -19.644 -4.709 1.00 97.69 282 ARG A O 1
ATOM 2213 N N . ARG A 1 283 ? -0.665 -17.394 -4.560 1.00 98.19 283 ARG A N 1
ATOM 2214 C CA . ARG A 1 283 ? -1.114 -17.299 -3.168 1.00 98.19 283 ARG A CA 1
ATOM 2215 C C . ARG A 1 283 ? -2.620 -17.518 -3.062 1.00 98.19 283 ARG A C 1
ATOM 2217 O O . ARG A 1 283 ? -3.350 -17.340 -4.039 1.00 98.19 283 ARG A O 1
ATOM 2224 N N . GLN A 1 284 ? -3.072 -17.940 -1.884 1.00 97.94 284 GLN A N 1
ATOM 2225 C CA . GLN A 1 284 ? -4.510 -18.038 -1.621 1.00 97.94 284 GLN A CA 1
ATOM 2226 C C . GLN A 1 284 ? -5.077 -16.655 -1.313 1.00 97.94 284 GLN A C 1
ATOM 2228 O O . GLN A 1 284 ? -6.163 -16.322 -1.772 1.00 97.94 284 GLN A O 1
ATOM 2233 N N . GLU A 1 285 ? -4.316 -15.853 -0.574 1.00 98.31 285 GLU A N 1
ATOM 2234 C CA . GLU A 1 285 ? -4.623 -14.469 -0.269 1.00 98.31 285 GLU A CA 1
ATOM 2235 C C . GLU A 1 285 ? -4.519 -13.555 -1.502 1.00 98.31 285 GLU A C 1
ATOM 2237 O O . GLU A 1 285 ? -3.770 -13.819 -2.453 1.00 98.31 285 GLU A O 1
ATOM 2242 N N . THR A 1 286 ? -5.238 -12.435 -1.442 1.00 98.69 286 THR A N 1
ATOM 2243 C CA . THR A 1 286 ? -5.119 -11.329 -2.396 1.00 98.69 286 THR A CA 1
ATOM 2244 C C . THR A 1 286 ? -4.237 -10.247 -1.789 1.00 98.69 286 THR A C 1
ATOM 2246 O O . THR A 1 286 ? -4.581 -9.631 -0.778 1.00 98.69 286 THR A O 1
ATOM 2249 N N . ILE A 1 287 ? -3.089 -9.984 -2.406 1.00 98.75 287 ILE A N 1
ATOM 2250 C CA . ILE A 1 287 ? -2.181 -8.917 -1.993 1.00 98.75 287 ILE A CA 1
ATOM 2251 C C . ILE A 1 287 ? -2.633 -7.613 -2.637 1.00 98.75 287 ILE A C 1
ATOM 2253 O O . ILE A 1 287 ? -2.625 -7.484 -3.858 1.00 98.75 287 ILE A O 1
ATOM 2257 N N . VAL A 1 288 ? -2.997 -6.635 -1.810 1.00 98.81 288 VAL A N 1
ATOM 2258 C CA . VAL A 1 288 ? -3.424 -5.306 -2.250 1.00 98.81 288 VAL A CA 1
ATOM 2259 C C . VAL A 1 288 ? -2.382 -4.274 -1.860 1.00 98.81 288 VAL A C 1
ATOM 2261 O O . VAL A 1 288 ? -1.909 -4.250 -0.723 1.00 98.81 288 VAL A O 1
ATOM 2264 N N . HIS A 1 289 ? -2.063 -3.381 -2.788 1.00 98.75 289 HIS A N 1
ATOM 2265 C CA . HIS A 1 289 ? -1.228 -2.222 -2.536 1.00 98.75 289 HIS A CA 1
ATOM 2266 C C . HIS A 1 289 ? -1.952 -0.909 -2.841 1.00 98.75 289 HIS A C 1
ATOM 2268 O O . HIS A 1 289 ? -2.604 -0.760 -3.878 1.00 98.75 289 HIS A O 1
ATOM 2274 N N . LEU A 1 290 ? -1.771 0.053 -1.936 1.00 98.69 290 LEU A N 1
ATOM 2275 C CA . LEU A 1 290 ? -2.288 1.417 -1.992 1.00 98.69 290 LEU A CA 1
ATOM 2276 C C . LEU A 1 290 ? -1.101 2.374 -1.853 1.00 98.69 290 LEU A C 1
ATOM 2278 O O . LEU A 1 290 ? -0.642 2.638 -0.741 1.00 98.69 290 LEU A O 1
ATOM 2282 N N . ASP A 1 291 ? -0.564 2.862 -2.967 1.00 98.56 291 ASP A N 1
ATOM 2283 C CA . ASP A 1 291 ? 0.653 3.675 -2.948 1.00 98.56 291 ASP A CA 1
ATOM 2284 C C . ASP A 1 291 ? 0.376 5.165 -3.033 1.00 98.56 291 ASP A C 1
ATOM 2286 O O . ASP A 1 291 ? -0.262 5.632 -3.979 1.00 98.56 291 ASP A O 1
ATOM 2290 N N . TYR A 1 292 ? 1.012 5.922 -2.137 1.00 97.75 292 TYR A N 1
ATOM 2291 C CA . TYR A 1 292 ? 1.231 7.355 -2.327 1.00 97.75 292 TYR A CA 1
ATOM 2292 C C . TYR A 1 292 ? 1.853 7.618 -3.703 1.00 97.75 292 TYR A C 1
ATOM 2294 O O . TYR A 1 292 ? 1.378 8.451 -4.476 1.00 97.75 292 TYR A O 1
ATOM 2302 N N . LYS A 1 293 ? 2.913 6.870 -4.026 1.00 96.75 293 LYS A N 1
ATOM 2303 C CA . LYS A 1 293 ? 3.605 6.956 -5.310 1.00 96.75 293 LYS A CA 1
ATOM 2304 C C . LYS A 1 293 ? 4.405 5.685 -5.565 1.00 96.75 293 LYS A C 1
ATOM 2306 O O . LYS A 1 293 ? 5.005 5.117 -4.653 1.00 96.75 293 LYS A O 1
ATOM 2311 N N . MET A 1 294 ? 4.480 5.306 -6.833 1.00 97.94 294 MET A N 1
ATOM 2312 C CA . MET A 1 294 ? 5.436 4.336 -7.348 1.00 97.94 294 MET A CA 1
ATOM 2313 C C . MET A 1 294 ? 6.286 5.014 -8.424 1.00 97.94 294 MET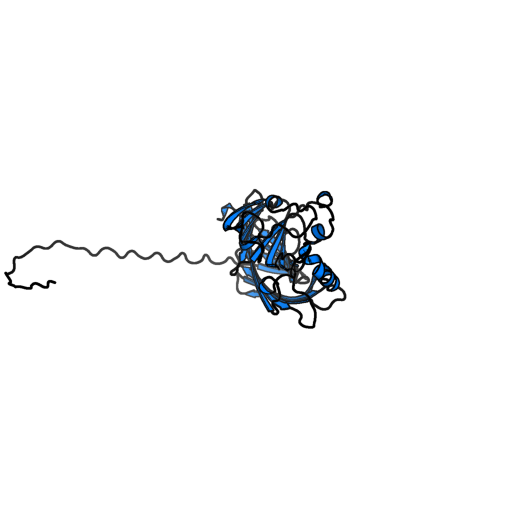 A C 1
ATOM 2315 O O . MET A 1 294 ? 5.757 5.778 -9.238 1.00 97.94 294 MET A O 1
ATOM 2319 N N . SER A 1 295 ? 7.596 4.770 -8.406 1.00 98.44 295 SER A N 1
ATOM 2320 C CA . SER A 1 295 ? 8.503 5.271 -9.442 1.00 98.44 295 SER A CA 1
ATOM 2321 C C . SER A 1 295 ? 8.125 4.707 -10.815 1.00 98.44 295 SER A C 1
ATOM 2323 O O . SER A 1 295 ? 7.515 3.645 -10.926 1.00 98.44 295 SER A O 1
ATOM 2325 N N . GLY A 1 296 ? 8.450 5.434 -11.879 1.00 98.12 296 GLY A N 1
ATOM 2326 C CA . GLY A 1 296 ? 8.124 5.042 -13.249 1.00 98.12 296 GLY A CA 1
ATOM 2327 C C . GLY A 1 296 ? 8.817 3.771 -13.743 1.00 98.12 296 GLY A C 1
ATOM 2328 O O . GLY A 1 296 ? 9.598 3.130 -13.033 1.00 98.12 296 GLY A O 1
ATOM 2329 N N . VAL A 1 297 ? 8.489 3.410 -14.980 1.00 98.19 297 VAL A N 1
ATOM 2330 C CA . VAL A 1 297 ? 9.010 2.236 -15.693 1.00 98.19 297 VAL A CA 1
ATOM 2331 C C . VAL A 1 297 ? 10.308 2.572 -16.428 1.00 98.19 297 VAL A C 1
ATOM 2333 O O . VAL A 1 297 ? 11.236 1.768 -16.448 1.00 98.19 297 VAL A O 1
ATOM 2336 N N . GLY A 1 298 ? 10.398 3.754 -17.041 1.00 97.69 298 GLY A N 1
ATOM 2337 C CA . GLY A 1 298 ? 11.563 4.187 -17.807 1.00 97.69 298 GLY A CA 1
ATOM 2338 C C . GLY A 1 298 ? 11.923 3.258 -18.973 1.00 97.69 298 GLY A C 1
ATOM 2339 O O . GLY A 1 298 ? 11.079 2.558 -19.529 1.00 97.69 298 GLY A O 1
ATOM 2340 N N . SER A 1 299 ? 13.200 3.284 -19.360 1.00 97.50 299 SER A N 1
ATOM 2341 C CA . SER A 1 299 ? 13.772 2.442 -20.430 1.00 97.50 299 SER A CA 1
ATOM 2342 C C . SER A 1 299 ? 15.251 2.105 -20.183 1.00 97.50 299 SER A C 1
ATOM 2344 O O . SER A 1 299 ? 15.984 1.752 -21.100 1.00 97.50 299 SER A O 1
ATOM 2346 N N . ASN A 1 300 ? 15.701 2.220 -18.930 1.00 96.88 300 ASN A N 1
ATOM 2347 C CA . ASN A 1 300 ? 17.115 2.228 -18.539 1.00 96.88 300 ASN A CA 1
ATOM 2348 C C . ASN A 1 300 ? 17.811 0.852 -18.610 1.00 96.88 300 ASN A C 1
ATOM 2350 O O . ASN A 1 300 ? 18.934 0.713 -18.146 1.00 96.88 300 ASN A O 1
ATOM 2354 N N . SER A 1 301 ? 17.164 -0.166 -19.182 1.00 95.12 301 SER A N 1
ATOM 2355 C CA . SER A 1 301 ? 17.838 -1.405 -19.593 1.00 95.12 301 SER A CA 1
ATOM 2356 C C . SER A 1 301 ? 18.721 -1.177 -20.827 1.00 95.12 301 SER A C 1
ATOM 2358 O O . SER A 1 301 ? 19.811 -1.731 -20.943 1.00 95.12 301 SER A O 1
ATOM 2360 N N . CYS A 1 302 ? 18.258 -0.331 -21.753 1.00 93.88 302 CYS A N 1
ATOM 2361 C CA . CYS A 1 302 ? 18.999 0.132 -22.924 1.00 93.88 302 CYS A CA 1
ATOM 2362 C C . CYS A 1 302 ? 18.454 1.502 -23.362 1.00 93.88 302 CYS A C 1
ATOM 2364 O O . CYS A 1 302 ? 17.848 1.660 -24.422 1.00 93.88 302 CYS A O 1
ATOM 2366 N N . GLY A 1 303 ? 18.611 2.499 -22.497 1.00 94.62 303 GLY A N 1
ATOM 2367 C CA . GLY A 1 303 ? 17.998 3.811 -22.663 1.00 94.62 303 GLY A CA 1
ATOM 2368 C C . GLY A 1 303 ? 18.417 4.771 -21.554 1.00 94.62 303 GLY A C 1
ATOM 2369 O O . GLY A 1 303 ? 19.303 4.441 -20.766 1.00 94.62 303 GLY A O 1
ATOM 2370 N N . PRO A 1 304 ? 17.825 5.973 -21.493 1.00 96.50 304 PRO A N 1
ATOM 2371 C CA . PRO A 1 304 ? 18.129 6.925 -20.438 1.00 96.50 304 PRO A CA 1
ATOM 2372 C C . PRO A 1 304 ? 17.673 6.413 -19.072 1.00 96.50 304 PRO A C 1
ATOM 2374 O O . PRO A 1 304 ? 16.686 5.675 -18.952 1.00 96.50 304 PRO A O 1
ATOM 2377 N N . GLU A 1 305 ? 18.329 6.914 -18.027 1.00 96.38 305 GLU A N 1
ATOM 2378 C CA . GLU A 1 305 ? 17.819 6.763 -16.674 1.00 96.38 305 GLU A CA 1
ATOM 2379 C C . GLU A 1 305 ? 16.392 7.314 -16.563 1.00 96.38 305 GLU A C 1
ATOM 2381 O O . GLU A 1 305 ? 16.015 8.275 -17.241 1.00 96.38 305 GLU A O 1
ATOM 2386 N N . LEU A 1 306 ? 15.598 6.735 -15.656 1.00 97.62 306 LEU A N 1
ATOM 2387 C CA . LEU A 1 306 ? 14.257 7.229 -15.358 1.00 97.62 306 LEU A CA 1
ATOM 2388 C C . LEU A 1 306 ? 14.319 8.729 -15.041 1.00 97.62 306 LEU A C 1
ATOM 2390 O O . LEU A 1 306 ? 15.069 9.122 -14.155 1.00 97.62 306 LEU A O 1
ATOM 2394 N N . ALA A 1 307 ? 13.552 9.570 -15.731 1.00 97.75 307 ALA A N 1
ATOM 2395 C CA . ALA A 1 307 ? 13.598 11.011 -15.486 1.00 97.75 307 ALA A CA 1
ATOM 2396 C C . ALA A 1 307 ? 13.166 11.351 -14.047 1.00 97.75 307 ALA A C 1
ATOM 2398 O O . ALA A 1 307 ? 12.257 10.724 -13.502 1.00 97.75 307 ALA A O 1
ATOM 2399 N N . GLU A 1 308 ? 13.774 12.373 -13.438 1.00 96.75 308 GLU A N 1
ATOM 2400 C CA . GLU A 1 308 ? 13.521 12.729 -12.031 1.00 96.75 308 GLU A CA 1
ATOM 2401 C C . GLU A 1 308 ? 12.049 13.020 -11.719 1.00 96.75 308 GLU A C 1
ATOM 2403 O O . GLU A 1 308 ? 11.568 12.643 -10.652 1.00 96.75 308 GLU A O 1
ATOM 2408 N N . ALA A 1 309 ? 11.307 13.602 -12.666 1.00 97.25 309 ALA A N 1
ATOM 2409 C CA . ALA A 1 309 ? 9.873 13.866 -12.529 1.00 97.25 309 ALA A CA 1
ATOM 2410 C C . ALA A 1 309 ? 9.032 12.593 -12.285 1.00 97.25 309 ALA A C 1
ATOM 2412 O O . ALA A 1 309 ? 7.933 12.664 -11.733 1.00 97.25 309 ALA A O 1
ATOM 2413 N N . TYR A 1 310 ? 9.554 11.427 -12.673 1.00 98.06 310 TYR A N 1
ATOM 2414 C CA . TYR A 1 310 ? 8.909 10.123 -12.532 1.00 98.06 310 TYR A CA 1
ATOM 2415 C C . TYR A 1 310 ? 9.503 9.276 -11.398 1.00 98.06 310 TYR A C 1
ATOM 2417 O O . TYR A 1 310 ? 9.057 8.150 -11.185 1.00 98.06 310 TYR A O 1
ATOM 2425 N N . ARG A 1 311 ? 10.477 9.805 -10.648 1.00 97.56 311 ARG A N 1
ATOM 2426 C CA . ARG A 1 311 ? 11.058 9.158 -9.463 1.00 97.56 311 ARG A CA 1
ATOM 2427 C C . ARG A 1 311 ? 10.288 9.553 -8.199 1.00 97.56 311 ARG A C 1
ATOM 2429 O O . ARG A 1 311 ? 9.769 10.668 -8.079 1.00 97.56 311 ARG A O 1
ATOM 2436 N N . LEU A 1 312 ? 10.232 8.660 -7.216 1.00 97.19 312 LEU A N 1
ATOM 2437 C CA . LEU A 1 312 ? 9.862 9.000 -5.840 1.00 97.19 312 LEU A CA 1
ATOM 2438 C C . LEU A 1 312 ? 11.111 9.505 -5.096 1.00 97.19 312 LEU A C 1
ATOM 2440 O O . LEU A 1 312 ? 11.826 8.739 -4.453 1.00 97.19 312 LEU A O 1
ATOM 2444 N N . ASN A 1 313 ? 11.373 10.807 -5.252 1.00 95.44 313 ASN A N 1
ATOM 2445 C CA . ASN A 1 313 ? 12.507 11.541 -4.669 1.00 95.44 313 ASN A CA 1
ATOM 2446 C C . ASN A 1 313 ? 12.119 12.399 -3.450 1.00 95.44 313 ASN A C 1
ATOM 2448 O O . ASN A 1 313 ? 12.970 13.088 -2.882 1.00 95.44 313 ASN A O 1
ATOM 2452 N N . ASP A 1 314 ? 10.837 12.401 -3.095 1.00 95.06 314 ASP A N 1
ATOM 2453 C CA . ASP A 1 314 ? 10.246 13.269 -2.085 1.00 95.06 314 ASP A CA 1
ATOM 2454 C C . ASP A 1 314 ? 10.949 13.076 -0.730 1.00 95.06 314 ASP A C 1
ATOM 2456 O O . ASP A 1 314 ? 11.025 11.967 -0.200 1.00 95.06 314 ASP A O 1
ATOM 2460 N N . LYS A 1 315 ? 11.476 14.168 -0.163 1.00 94.19 315 LYS A N 1
ATOM 2461 C CA . LYS A 1 315 ? 12.208 14.140 1.117 1.00 94.19 315 LYS A CA 1
ATOM 2462 C C . LYS A 1 315 ? 11.291 14.078 2.329 1.00 94.19 315 LYS A C 1
ATOM 2464 O O . LYS A 1 315 ? 11.629 13.479 3.345 1.00 94.19 315 LYS A O 1
ATOM 2469 N N . ALA A 1 316 ? 10.109 14.659 2.198 1.00 96.62 316 ALA A N 1
ATOM 2470 C CA . ALA A 1 316 ? 9.019 14.510 3.137 1.00 96.62 316 ALA A CA 1
ATOM 2471 C C . ALA A 1 316 ? 7.708 14.499 2.358 1.00 96.62 316 ALA A C 1
ATOM 2473 O O . ALA A 1 316 ? 7.563 15.235 1.380 1.00 96.62 316 ALA A O 1
ATOM 2474 N N . PHE A 1 317 ? 6.768 13.665 2.781 1.00 97.25 317 PHE A N 1
ATOM 2475 C CA . PHE A 1 317 ? 5.464 13.555 2.142 1.00 97.25 317 PHE A CA 1
ATOM 2476 C C . PHE A 1 317 ? 4.420 13.052 3.136 1.00 97.25 317 PHE A C 1
ATOM 2478 O O . PHE A 1 317 ? 4.748 12.426 4.147 1.00 97.25 317 PHE A O 1
ATOM 2485 N N . ARG A 1 318 ? 3.154 13.329 2.827 1.00 97.44 318 ARG A N 1
ATOM 2486 C CA . ARG A 1 318 ? 2.001 12.841 3.578 1.00 97.44 318 ARG A CA 1
ATOM 2487 C C . ARG A 1 318 ? 1.243 11.832 2.735 1.00 97.44 318 ARG A C 1
ATOM 2489 O O . ARG A 1 318 ? 0.916 12.104 1.584 1.00 97.44 318 ARG A O 1
ATOM 2496 N N . PHE A 1 319 ? 0.940 10.692 3.334 1.00 97.50 319 PHE A N 1
ATOM 2497 C CA . PHE A 1 319 ? 0.109 9.654 2.750 1.00 97.50 319 PHE A CA 1
ATOM 2498 C C . PHE A 1 319 ? -1.173 9.514 3.571 1.00 97.50 319 PHE A C 1
ATOM 2500 O O . PHE A 1 319 ? -1.114 9.371 4.790 1.00 97.50 319 PHE A O 1
ATOM 2507 N N . GLU A 1 320 ? -2.326 9.571 2.908 1.00 98.00 320 GLU A N 1
ATOM 2508 C CA . GLU A 1 320 ? -3.632 9.378 3.536 1.00 98.00 320 GLU A CA 1
ATOM 2509 C C . GLU A 1 320 ? -4.447 8.367 2.735 1.00 98.00 320 GLU A C 1
ATOM 2511 O O . GLU A 1 320 ? -4.518 8.458 1.510 1.00 98.00 320 GLU A O 1
ATOM 2516 N N . VAL A 1 321 ? -5.056 7.403 3.423 1.00 98.19 321 VAL A N 1
ATOM 2517 C CA . VAL A 1 321 ? -5.949 6.415 2.812 1.00 98.19 321 VAL A CA 1
ATOM 2518 C C . VAL A 1 321 ? -7.005 5.956 3.811 1.00 98.19 321 VAL A C 1
ATOM 2520 O O . VAL A 1 321 ? -6.765 5.897 5.015 1.00 98.19 321 VAL A O 1
ATOM 2523 N N . ARG A 1 322 ? -8.187 5.633 3.299 1.00 98.44 322 ARG A N 1
ATOM 2524 C CA . ARG A 1 322 ? -9.350 5.156 4.043 1.00 98.44 322 ARG A CA 1
ATOM 2525 C C . ARG A 1 322 ? -9.584 3.694 3.687 1.00 98.44 322 ARG A C 1
ATOM 2527 O O . ARG A 1 322 ? -9.641 3.363 2.502 1.00 98.44 322 ARG A O 1
ATOM 2534 N N . LEU A 1 323 ? -9.715 2.846 4.699 1.00 98.50 323 LEU A N 1
ATOM 2535 C CA . LEU A 1 323 ? -10.100 1.443 4.594 1.00 98.50 323 LEU A CA 1
ATOM 2536 C C . LEU A 1 323 ? -11.532 1.335 5.111 1.00 98.50 323 LEU A C 1
ATOM 2538 O O . LEU A 1 323 ? -11.786 1.558 6.294 1.00 98.50 323 LEU A O 1
ATOM 2542 N N . ILE A 1 324 ? -12.468 1.046 4.217 1.00 97.56 324 ILE A N 1
ATOM 2543 C CA . ILE A 1 324 ? -13.898 1.047 4.512 1.00 97.56 324 ILE A CA 1
ATOM 2544 C C . ILE A 1 324 ? -14.409 -0.380 4.292 1.00 97.56 324 ILE A C 1
ATOM 2546 O O . ILE A 1 324 ? -14.434 -0.835 3.146 1.00 97.56 324 ILE A O 1
ATOM 2550 N N . PRO A 1 325 ? -14.794 -1.108 5.351 1.00 95.69 325 PRO A N 1
ATOM 2551 C CA . PRO A 1 325 ? -15.527 -2.361 5.217 1.00 95.69 325 PRO A CA 1
ATOM 2552 C C . PRO A 1 325 ? -16.818 -2.146 4.427 1.00 95.69 325 PRO A C 1
ATOM 2554 O O . PRO A 1 325 ? -17.658 -1.337 4.819 1.00 95.69 325 PRO A O 1
ATOM 2557 N N . VAL A 1 326 ? -16.999 -2.871 3.327 1.00 93.44 326 VAL A N 1
ATOM 2558 C CA . VAL A 1 326 ? -18.184 -2.739 2.470 1.00 93.44 326 VAL A CA 1
ATOM 2559 C C . VAL A 1 326 ? -18.878 -4.070 2.272 1.00 93.44 326 VAL A C 1
ATOM 2561 O O . VAL A 1 326 ? -18.240 -5.122 2.212 1.00 93.44 326 VAL A O 1
ATOM 2564 N N . PHE A 1 327 ? -20.192 -3.981 2.116 1.00 88.00 327 PHE A N 1
ATOM 2565 C CA . PHE A 1 327 ? -21.032 -5.035 1.592 1.00 88.00 327 PHE A CA 1
ATOM 2566 C C . PHE A 1 327 ? -21.754 -4.477 0.365 1.00 88.00 327 PHE A C 1
ATOM 2568 O O . PHE A 1 327 ? -22.259 -3.361 0.409 1.00 88.00 327 PHE A O 1
ATOM 2575 N N . ARG A 1 328 ? -21.769 -5.204 -0.756 1.00 68.94 328 ARG A N 1
ATOM 2576 C CA . ARG A 1 328 ? -22.312 -4.699 -2.032 1.00 68.94 328 ARG A CA 1
ATOM 2577 C C . ARG A 1 328 ? -23.796 -4.306 -1.961 1.00 68.94 328 ARG A C 1
ATOM 2579 O O . ARG A 1 328 ? -24.234 -3.539 -2.805 1.00 68.94 328 ARG A O 1
ATOM 2586 N N . GLU A 1 329 ? -24.553 -4.803 -0.982 1.00 59.06 329 GLU A N 1
ATOM 2587 C CA . GLU A 1 329 ? -25.947 -4.385 -0.750 1.00 59.06 329 GLU A CA 1
ATOM 2588 C C . GLU A 1 329 ? -26.076 -3.041 0.006 1.00 59.06 329 GLU A C 1
ATOM 2590 O O . GLU A 1 329 ? -27.182 -2.516 0.098 1.00 59.06 329 GLU A O 1
ATOM 2595 N N . ASP A 1 330 ? -24.972 -2.468 0.513 1.00 53.88 330 ASP A N 1
ATOM 2596 C CA . ASP A 1 330 ? -24.941 -1.171 1.214 1.00 53.88 330 ASP A CA 1
ATOM 2597 C C . ASP A 1 330 ? -24.755 0.047 0.267 1.00 53.88 330 ASP A C 1
ATOM 2599 O O . ASP A 1 330 ? -24.839 1.187 0.733 1.00 53.88 330 ASP A O 1
ATOM 2603 N N . GLU A 1 331 ? -24.468 -0.163 -1.032 1.00 45.34 331 GLU A N 1
ATOM 2604 C CA . GLU A 1 331 ? -24.303 0.892 -2.068 1.00 45.34 331 GLU A CA 1
ATOM 2605 C C . GLU A 1 331 ? -25.550 1.059 -2.959 1.00 45.34 331 GLU A C 1
ATOM 2607 O O . GLU A 1 331 ? -25.898 2.227 -3.260 1.00 45.34 331 GLU A O 1
#

Foldseek 3Di:
DDDDDDDDDDDDDDDDDDDDDDDDDDDDDDPDDPDPDPFFFWDWDDDDQWIWIDADFWIWIDRFQQLWTAWTDGNNHTFFPGTKFKAQDFQDDLLCVVVVVLCVVLPSVAWGKHWPGWDKDADPGFKIKIKTWTFTGHPPHDGQKTWIWIWMAGNQRKIKIKIKMFGDPPDDRDFTQFIWMKTWTAFQLWKKKWFAWDDAAAAPPRGPVTDTGIDIDTQVRQDDFDQQQGGGRKGFQIQKMWGGHPQQWHKIKHDPGGWIKHKHQDDSSQSNPDRGSVSRDRHSIIMITTTPHGADDADNSPHDRRDPVRTNPDRIDMDIMMIHGDGPVVD

Sequence (331 aa):
MLESTAETTPETTLGSAPESDAAPQGERSAERPPAFAPIPAVRAQQEGQVLTIEGFDFAHAFDLRQGSVSRMSRHGVELLDSPARFAIWRAPIDNDMHVKEKWIEEGYDRAVTKVYACGWEQTGESEVKIRTSFALTAVSRYPLLTGEAVWTVNGAGEIVLRADMKFDERGTLPYLPRFGLRLALPAGMEQVEYRGFGPHESYVDKRQSVRKGRFASTVDGMFESYIMPQENGSRYGTEWAVVSNEQGMGLRFAAEAPFSFNASHYAPEDLTAASHTWELKRRQETIVHLDYKMSGVGSNSCGPELAEAYRLNDKAFRFEVRLIPVFREDE

InterPro domains:
  IPR004199 Beta galactosidase small chain/ domain 5 [PF02929] (57-323)
  IPR004199 Beta galactosidase small chain/ domain 5 [SM01038] (52-324)
  IPR011013 Galactose mutarotase-like domain superfamily [SSF74650] (40-326)
  IPR014718 Glycoside hydrolase-type carbohydrate-binding [G3DSA:2.70.98.10] (59-327)
  IPR050347 Bacterial Beta-galactosidase [PTHR46323] (35-326)

pLDDT: mean 89.4, std 19.32, range [29.41, 98.81]